Protein AF-0000000085014095 (afdb_homodimer)

InterPro domains:
  IPR002716 PIN domain [PF01850] (5-132)
  IPR022907 VapC family [MF_00265] (4-139)
  IPR029060 PIN-like domain superfamily [SSF88723] (4-133)

Radius of gyration: 18.87 Å; Cα contacts (8 Å, |Δi|>4): 438; chains: 2; bounding box: 40×53×42 Å

Organism: Deinococcus geothermalis (strain DSM 11300 / CIP 105573 / AG-3a) (NCBI:txid319795)

Structure (mmCIF, N/CA/C/O backbone):
data_AF-0000000085014095-model_v1
#
loop_
_entity.id
_entity.type
_entity.pdbx_description
1 polymer 'Ribonuclease VapC'
#
loop_
_atom_site.group_PDB
_atom_site.id
_atom_site.type_symbol
_atom_site.label_atom_id
_atom_site.label_alt_id
_atom_site.label_comp_id
_atom_site.label_asym_id
_atom_site.label_entity_id
_atom_site.label_seq_id
_atom_site.pdbx_PDB_ins_code
_atom_site.Cartn_x
_atom_site.Cartn_y
_atom_site.Cartn_z
_atom_site.occupancy
_atom_site.B_iso_or_equiv
_atom_site.auth_seq_id
_atom_site.auth_comp_id
_atom_site.auth_asym_id
_atom_site.auth_atom_id
_atom_site.pdbx_PDB_model_num
ATOM 1 N N . MET A 1 1 ? 7.5 -26.5 7.078 1 85.69 1 MET A N 1
ATOM 2 C CA . MET A 1 1 ? 6.871 -26.516 5.762 1 85.69 1 MET A CA 1
ATOM 3 C C . MET A 1 1 ? 7.082 -25.188 5.039 1 85.69 1 MET A C 1
ATOM 5 O O . MET A 1 1 ? 7.148 -24.141 5.672 1 85.69 1 MET A O 1
ATOM 9 N N . THR A 1 2 ? 7.324 -25.25 3.645 1 95.19 2 THR A N 1
ATOM 10 C CA . THR A 1 2 ? 7.73 -24.078 2.869 1 95.19 2 THR A CA 1
ATOM 11 C C . THR A 1 2 ? 6.508 -23.328 2.344 1 95.19 2 THR A C 1
ATOM 13 O O . THR A 1 2 ? 5.543 -23.938 1.885 1 95.19 2 THR A O 1
ATOM 16 N N . VAL A 1 3 ? 6.504 -22.078 2.596 1 97.88 3 VAL A N 1
ATOM 17 C CA . VAL A 1 3 ? 5.434 -21.234 2.084 1 97.88 3 VAL A CA 1
ATOM 18 C C . VAL A 1 3 ? 5.965 -20.359 0.952 1 97.88 3 VAL A C 1
ATOM 20 O O . VAL A 1 3 ? 7.098 -19.859 1.013 1 97.88 3 VAL A O 1
ATOM 23 N N . ALA A 1 4 ? 5.172 -20.188 -0.115 1 98.44 4 ALA A N 1
ATOM 24 C CA . ALA A 1 4 ? 5.48 -19.234 -1.178 1 98.44 4 ALA A CA 1
ATOM 25 C C . ALA A 1 4 ? 4.949 -17.844 -0.838 1 98.44 4 ALA A C 1
ATOM 27 O O . ALA A 1 4 ? 3.736 -17.641 -0.76 1 98.44 4 ALA A O 1
ATOM 28 N N . TYR A 1 5 ? 5.82 -16.969 -0.613 1 98.69 5 TYR A N 1
ATOM 29 C CA . TYR A 1 5 ? 5.402 -15.57 -0.504 1 98.69 5 TYR A CA 1
ATOM 30 C C . TYR A 1 5 ? 5.379 -14.898 -1.871 1 98.69 5 TYR A C 1
ATOM 32 O O . TYR A 1 5 ? 6.402 -14.836 -2.557 1 98.69 5 TYR A O 1
ATOM 40 N N . LEU A 1 6 ? 4.266 -14.398 -2.227 1 98.81 6 LEU A N 1
ATOM 41 C CA . LEU A 1 6 ? 4.109 -13.68 -3.49 1 98.81 6 LEU A CA 1
ATOM 42 C C . LEU A 1 6 ? 3.863 -12.195 -3.246 1 98.81 6 LEU A C 1
ATOM 44 O O . LEU A 1 6 ? 2.883 -11.82 -2.6 1 98.81 6 LEU A O 1
ATOM 48 N N . ASP A 1 7 ? 4.781 -11.32 -3.756 1 98.69 7 ASP A N 1
ATOM 49 C CA . ASP A 1 7 ? 4.348 -9.93 -3.844 1 98.69 7 ASP A CA 1
ATOM 50 C C . ASP A 1 7 ? 3.326 -9.742 -4.965 1 98.69 7 ASP A C 1
ATOM 52 O O . ASP A 1 7 ? 2.965 -10.703 -5.648 1 98.69 7 ASP A O 1
ATOM 56 N N . SER A 1 8 ? 2.875 -8.555 -5.207 1 98.62 8 SER A N 1
ATOM 57 C CA . SER A 1 8 ? 1.765 -8.336 -6.129 1 98.62 8 SER A CA 1
ATOM 58 C C . SER A 1 8 ? 2.18 -8.594 -7.57 1 98.62 8 SER A C 1
ATOM 60 O O . SER A 1 8 ? 1.37 -9.047 -8.383 1 98.62 8 SER A O 1
ATOM 62 N N . SER A 1 9 ? 3.457 -8.312 -7.918 1 98.12 9 SER A N 1
ATOM 63 C CA . SER A 1 9 ? 3.91 -8.555 -9.281 1 98.12 9 SER A CA 1
ATOM 64 C C . SER A 1 9 ? 3.883 -10.039 -9.617 1 98.12 9 SER A C 1
ATOM 66 O O . SER A 1 9 ? 3.553 -10.422 -10.742 1 98.12 9 SER A O 1
ATOM 68 N N . ALA A 1 10 ? 4.297 -10.883 -8.695 1 98.5 10 ALA A N 1
ATOM 69 C CA . ALA A 1 10 ? 4.234 -12.336 -8.867 1 98.5 10 ALA A CA 1
ATOM 70 C C . ALA A 1 10 ? 2.793 -12.828 -8.797 1 98.5 10 ALA A C 1
ATOM 72 O O . ALA A 1 10 ? 2.367 -13.633 -9.625 1 98.5 10 ALA A O 1
ATOM 73 N N . PHE A 1 11 ? 2.021 -12.375 -7.852 1 98.81 11 PHE A N 1
ATOM 74 C CA . PHE A 1 11 ? 0.651 -12.82 -7.629 1 98.81 11 PHE A CA 1
ATOM 75 C C . PHE A 1 11 ? -0.213 -12.547 -8.852 1 98.81 11 PHE A C 1
ATOM 77 O O . PHE A 1 11 ? -0.97 -13.414 -9.289 1 98.81 11 PHE A O 1
ATOM 84 N N . ALA A 1 12 ? -0.101 -11.391 -9.438 1 98.56 12 ALA A N 1
ATOM 85 C CA . ALA A 1 12 ? -0.896 -10.969 -10.594 1 98.56 12 ALA A CA 1
ATOM 86 C C . ALA A 1 12 ? -0.622 -11.859 -11.797 1 98.56 12 ALA A C 1
ATOM 88 O O . ALA A 1 12 ? -1.496 -12.055 -12.648 1 98.56 12 ALA A O 1
ATOM 89 N N . LYS A 1 13 ? 0.536 -12.453 -11.906 1 97.88 13 LYS A N 1
ATOM 90 C CA . LYS A 1 13 ? 0.925 -13.242 -13.07 1 97.88 13 LYS A CA 1
ATOM 91 C C . LYS A 1 13 ? 0.076 -14.508 -13.188 1 97.88 13 LYS A C 1
ATOM 93 O O . LYS A 1 13 ? -0.025 -15.094 -14.266 1 97.88 13 LYS A O 1
ATOM 98 N N . LEU A 1 14 ? -0.51 -14.898 -12.086 1 98 14 LEU A N 1
ATOM 99 C CA . LEU A 1 14 ? -1.349 -16.094 -12.102 1 98 14 LEU A CA 1
ATOM 100 C C . LEU A 1 14 ? -2.604 -15.859 -12.938 1 98 14 LEU A C 1
ATOM 102 O O . LEU A 1 14 ? -3.273 -16.828 -13.328 1 98 14 LEU A O 1
ATOM 106 N N . TYR A 1 15 ? -2.861 -14.57 -13.234 1 98.12 15 TYR A N 1
ATOM 107 C CA . TYR A 1 15 ? -4.152 -14.273 -13.852 1 98.12 15 TYR A CA 1
ATOM 108 C C . TYR A 1 15 ? -3.965 -13.555 -15.18 1 98.12 15 TYR A C 1
ATOM 110 O O . TYR A 1 15 ? -4.941 -13.242 -15.867 1 98.12 15 TYR A O 1
ATOM 118 N N . LEU A 1 16 ? -2.721 -13.305 -15.43 1 95.56 16 LEU A N 1
ATOM 119 C CA . LEU A 1 16 ? -2.4 -12.562 -16.656 1 95.56 16 LEU A CA 1
ATOM 120 C C . LEU A 1 16 ? -1.663 -13.453 -17.641 1 95.56 16 LEU A C 1
ATOM 122 O O . LEU A 1 16 ? -0.962 -14.391 -17.25 1 95.56 16 LEU A O 1
ATOM 126 N N . ASP A 1 17 ? -1.936 -13.43 -18.875 1 90.06 17 ASP A N 1
ATOM 127 C CA . ASP A 1 17 ? -1.204 -14.172 -19.891 1 90.06 17 ASP A CA 1
ATOM 128 C C . ASP A 1 17 ? 0.113 -13.484 -20.234 1 90.06 17 ASP A C 1
ATOM 130 O O . ASP A 1 17 ? 0.233 -12.852 -21.297 1 90.06 17 ASP A O 1
ATOM 134 N N . GLU A 1 18 ? 1.066 -13.602 -19.281 1 93 18 GLU A N 1
ATOM 135 C CA . GLU A 1 18 ? 2.357 -12.938 -19.438 1 93 18 GLU A CA 1
ATOM 136 C C . GLU A 1 18 ? 3.5 -13.844 -18.984 1 93 18 GLU A C 1
ATOM 138 O O . GLU A 1 18 ? 3.281 -14.812 -18.25 1 93 18 GLU A O 1
ATOM 143 N N . PRO A 1 19 ? 4.711 -13.578 -19.5 1 94.75 19 PRO A N 1
ATOM 144 C CA . PRO A 1 19 ? 5.875 -14.336 -19.047 1 94.75 19 PRO A CA 1
ATOM 145 C C . PRO A 1 19 ? 6.012 -14.352 -17.516 1 94.75 19 PRO A C 1
ATOM 147 O O . PRO A 1 19 ? 5.742 -13.336 -16.875 1 94.75 19 PRO A O 1
ATOM 150 N N . GLY A 1 20 ? 6.406 -15.453 -16.938 1 95.94 20 GLY A N 1
ATOM 151 C CA . GLY A 1 20 ? 6.605 -15.586 -15.5 1 95.94 20 GLY A CA 1
ATOM 152 C C . GLY A 1 20 ? 5.5 -16.359 -14.812 1 95.94 20 GLY A C 1
ATOM 153 O O . GLY A 1 20 ? 5.668 -16.828 -13.688 1 95.94 20 GLY A O 1
ATOM 154 N N . ARG A 1 21 ? 4.371 -16.516 -15.516 1 96.88 21 ARG A N 1
ATOM 155 C CA . ARG A 1 21 ? 3.244 -17.234 -14.938 1 96.88 21 ARG A CA 1
ATOM 156 C C . ARG A 1 21 ? 3.643 -18.656 -14.547 1 96.88 21 ARG A C 1
ATOM 158 O O . ARG A 1 21 ? 3.328 -19.109 -13.445 1 96.88 21 ARG A O 1
ATOM 165 N N . GLU A 1 22 ? 4.383 -19.281 -15.414 1 96.06 22 GLU A N 1
ATOM 166 C CA . GLU A 1 22 ? 4.777 -20.672 -15.188 1 96.06 22 GLU A CA 1
ATOM 167 C C . GLU A 1 22 ? 5.633 -20.812 -13.938 1 96.06 22 GLU A C 1
ATOM 169 O O . GLU A 1 22 ? 5.488 -21.766 -13.18 1 96.06 22 GLU A O 1
ATOM 174 N N . ALA A 1 23 ? 6.5 -19.844 -13.797 1 96.5 23 ALA A N 1
ATOM 175 C CA . ALA A 1 23 ? 7.367 -19.875 -12.617 1 96.5 23 ALA A CA 1
ATOM 176 C C . ALA A 1 23 ? 6.551 -19.734 -11.336 1 96.5 23 ALA A C 1
ATOM 178 O O . ALA A 1 23 ? 6.82 -20.406 -10.344 1 96.5 23 ALA A O 1
ATOM 179 N N . VAL A 1 24 ? 5.578 -18.828 -11.305 1 98.06 24 VAL A N 1
ATOM 180 C CA . VAL A 1 24 ? 4.73 -18.609 -10.133 1 98.06 24 VAL A CA 1
ATOM 181 C C . VAL A 1 24 ? 3.887 -19.859 -9.875 1 98.06 24 VAL A C 1
ATOM 183 O O . VAL A 1 24 ? 3.799 -20.344 -8.742 1 98.06 24 VAL A O 1
ATOM 186 N N . GLU A 1 25 ? 3.312 -20.453 -10.945 1 97.38 25 GLU A N 1
ATOM 187 C CA . GLU A 1 25 ? 2.496 -21.656 -10.828 1 97.38 25 GLU A CA 1
ATOM 188 C C . GLU A 1 25 ? 3.311 -22.828 -10.273 1 97.38 25 GLU A C 1
ATOM 190 O O . GLU A 1 25 ? 2.826 -23.578 -9.438 1 97.38 25 GLU A O 1
ATOM 195 N N . ALA A 1 26 ? 4.48 -22.922 -10.773 1 97.25 26 ALA A N 1
ATOM 196 C CA . ALA A 1 26 ? 5.355 -24 -10.32 1 97.25 26 ALA A CA 1
ATOM 197 C C . ALA A 1 26 ? 5.641 -23.891 -8.828 1 97.25 26 ALA A C 1
ATOM 199 O O . ALA A 1 26 ? 5.551 -24.875 -8.086 1 97.25 26 ALA A O 1
ATOM 200 N N . LEU A 1 27 ? 6 -22.703 -8.398 1 97.31 27 LEU A N 1
ATOM 201 C CA . LEU A 1 27 ? 6.32 -22.469 -6.992 1 97.31 27 LEU A CA 1
ATOM 202 C C . LEU A 1 27 ? 5.105 -22.734 -6.109 1 97.31 27 LEU A C 1
ATOM 204 O O . LEU A 1 27 ? 5.219 -23.375 -5.062 1 97.31 27 LEU A O 1
ATOM 208 N N . VAL A 1 28 ? 3.957 -22.219 -6.461 1 97.5 28 VAL A N 1
ATOM 209 C CA . VAL A 1 28 ? 2.723 -22.406 -5.703 1 97.5 28 VAL A CA 1
ATOM 210 C C . VAL A 1 28 ? 2.365 -23.875 -5.656 1 97.5 28 VAL A C 1
ATOM 212 O O . VAL A 1 28 ? 1.938 -24.391 -4.617 1 97.5 28 VAL A O 1
ATOM 215 N N . GLY A 1 29 ? 2.547 -24.531 -6.82 1 96.75 29 GLY A N 1
ATOM 216 C CA . GLY A 1 29 ? 2.287 -25.969 -6.871 1 96.75 29 GLY A CA 1
ATOM 217 C C . GLY A 1 29 ? 3.199 -26.766 -5.965 1 96.75 29 GLY A C 1
ATOM 218 O O . GLY A 1 29 ? 2.762 -27.734 -5.336 1 96.75 29 GLY A O 1
ATOM 219 N N . GLU A 1 30 ? 4.383 -26.391 -5.852 1 95.69 30 GLU A N 1
ATOM 220 C CA . GLU A 1 30 ? 5.395 -27.078 -5.051 1 95.69 30 GLU A CA 1
ATOM 221 C C . GLU A 1 30 ? 5.129 -26.891 -3.559 1 95.69 30 GLU A C 1
ATOM 223 O O . GLU A 1 30 ? 5.309 -27.828 -2.773 1 95.69 30 GLU A O 1
ATOM 228 N N . THR A 1 31 ? 4.754 -25.734 -3.145 1 95.25 31 THR A N 1
ATOM 229 C CA . THR A 1 31 ? 4.637 -25.406 -1.726 1 95.25 31 THR A CA 1
ATOM 230 C C . THR A 1 31 ? 3.229 -25.719 -1.22 1 95.25 31 THR A C 1
ATOM 232 O O . THR A 1 31 ? 3.057 -26.172 -0.091 1 95.25 31 THR A O 1
ATOM 235 N N . GLY A 1 32 ? 2.256 -25.422 -2.072 1 94.31 32 GLY A N 1
ATOM 236 C CA . GLY A 1 32 ? 0.857 -25.609 -1.722 1 94.31 32 GLY A CA 1
ATOM 237 C C . GLY A 1 32 ? 0.347 -24.578 -0.734 1 94.31 32 GLY A C 1
ATOM 238 O O . GLY A 1 32 ? -0.786 -24.672 -0.258 1 94.31 32 GLY A O 1
ATOM 239 N N . ARG A 1 33 ? 1.208 -23.672 -0.275 1 97.12 33 ARG A N 1
ATOM 240 C CA . ARG A 1 33 ? 0.89 -22.609 0.673 1 97.12 33 ARG A CA 1
ATOM 241 C C . ARG A 1 33 ? 1.377 -21.266 0.162 1 97.12 33 ARG A C 1
ATOM 243 O O . ARG A 1 33 ? 2.514 -21.141 -0.296 1 97.12 33 ARG A O 1
ATOM 250 N N . VAL A 1 34 ? 0.466 -20.312 0.253 1 98.5 34 VAL A N 1
ATOM 251 C CA . VAL A 1 34 ? 0.788 -18.984 -0.248 1 98.5 34 VAL A CA 1
ATOM 252 C C . VAL A 1 34 ? 0.599 -17.953 0.864 1 98.5 34 VAL A C 1
ATOM 254 O O . VAL A 1 34 ? -0.362 -18.031 1.633 1 98.5 34 VAL A O 1
ATOM 257 N N . ALA A 1 35 ? 1.52 -17.016 0.998 1 98.81 35 ALA A N 1
ATOM 258 C CA . ALA A 1 35 ? 1.394 -15.852 1.861 1 98.81 35 ALA A CA 1
ATOM 259 C C . ALA A 1 35 ? 1.549 -14.562 1.062 1 98.81 35 ALA A C 1
ATOM 261 O O . ALA A 1 35 ? 2.229 -14.539 0.034 1 98.81 35 ALA A O 1
ATOM 262 N N . ALA A 1 36 ? 0.953 -13.594 1.5 1 98.88 36 ALA A N 1
ATOM 263 C CA . ALA A 1 36 ? 1.031 -12.266 0.894 1 98.88 36 ALA A CA 1
ATOM 264 C C . ALA A 1 36 ? 0.69 -11.18 1.908 1 98.88 36 ALA A C 1
ATOM 266 O O . ALA A 1 36 ? 0.021 -11.445 2.91 1 98.88 36 ALA A O 1
ATOM 267 N N . CYS A 1 37 ? 1.126 -10.031 1.668 1 98.94 37 CYS A N 1
ATOM 268 C CA . CYS A 1 37 ? 0.743 -8.867 2.459 1 98.94 37 CYS A CA 1
ATOM 269 C C . CYS A 1 37 ? -0.658 -8.398 2.09 1 98.94 37 CYS A C 1
ATOM 271 O O . CYS A 1 37 ? -1.054 -8.461 0.924 1 98.94 37 CYS A O 1
ATOM 273 N N . ALA A 1 38 ? -1.354 -7.84 3.006 1 98.94 38 ALA A N 1
ATOM 274 C CA . ALA A 1 38 ? -2.725 -7.387 2.785 1 98.94 38 ALA A CA 1
ATOM 275 C C . ALA A 1 38 ? -2.795 -6.406 1.62 1 98.94 38 ALA A C 1
ATOM 277 O O . ALA A 1 38 ? -3.771 -6.395 0.866 1 98.94 38 ALA A O 1
ATOM 278 N N . ILE A 1 39 ? -1.775 -5.629 1.37 1 98.88 39 ILE A N 1
ATOM 279 C CA . ILE A 1 39 ? -1.804 -4.586 0.352 1 98.88 39 ILE A CA 1
ATOM 280 C C . ILE A 1 39 ? -1.833 -5.219 -1.037 1 98.88 39 ILE A C 1
ATOM 282 O O . ILE A 1 39 ? -2.24 -4.578 -2.01 1 98.88 39 ILE A O 1
ATOM 286 N N . ALA A 1 40 ? -1.417 -6.461 -1.129 1 98.94 40 ALA A N 1
ATOM 287 C CA . ALA A 1 40 ? -1.351 -7.125 -2.428 1 98.94 40 ALA A CA 1
ATOM 288 C C . ALA A 1 40 ? -2.734 -7.227 -3.064 1 98.94 40 ALA A C 1
ATOM 290 O O . ALA A 1 40 ? -2.859 -7.23 -4.289 1 98.94 40 ALA A O 1
ATOM 291 N N . TYR A 1 41 ? -3.768 -7.242 -2.232 1 98.94 41 TYR A N 1
ATOM 292 C CA . TYR A 1 41 ? -5.121 -7.348 -2.766 1 98.94 41 TYR A CA 1
ATOM 293 C C . TYR A 1 41 ? -5.422 -6.188 -3.711 1 98.94 41 TYR A C 1
ATOM 295 O O . TYR A 1 41 ? -5.773 -6.406 -4.875 1 98.94 41 TYR A O 1
ATOM 303 N N . ALA A 1 42 ? -5.238 -5.004 -3.186 1 98.94 42 ALA A N 1
ATOM 304 C CA . ALA A 1 42 ? -5.527 -3.828 -4.004 1 98.94 42 ALA A CA 1
ATOM 305 C C . ALA A 1 42 ? -4.562 -3.729 -5.18 1 98.94 42 ALA A C 1
ATOM 307 O O . ALA A 1 42 ? -4.941 -3.271 -6.262 1 98.94 42 ALA A O 1
ATOM 308 N N . GLU A 1 43 ? -3.346 -4.145 -4.961 1 98.94 43 GLU A N 1
ATOM 309 C CA . GLU A 1 43 ? -2.352 -4.074 -6.027 1 98.94 43 GLU A CA 1
ATOM 310 C C . GLU A 1 43 ? -2.717 -5 -7.188 1 98.94 43 GLU A C 1
ATOM 312 O O . GLU A 1 43 ? -2.65 -4.598 -8.352 1 98.94 43 GLU A O 1
ATOM 317 N N . VAL A 1 44 ? -3.125 -6.211 -6.883 1 98.88 44 VAL A N 1
ATOM 318 C CA . VAL A 1 44 ? -3.5 -7.164 -7.922 1 98.88 44 VAL A CA 1
ATOM 319 C C . VAL A 1 44 ? -4.789 -6.707 -8.602 1 98.88 44 VAL A C 1
ATOM 321 O O . VAL A 1 44 ? -4.875 -6.688 -9.836 1 98.88 44 VAL A O 1
ATOM 324 N N . ARG A 1 45 ? -5.777 -6.273 -7.801 1 98.94 45 ARG A N 1
ATOM 325 C CA . ARG A 1 45 ? -7 -5.727 -8.375 1 98.94 45 ARG A CA 1
ATOM 326 C C . ARG A 1 45 ? -6.695 -4.535 -9.273 1 98.94 45 ARG A C 1
ATOM 328 O O . ARG A 1 45 ? -7.34 -4.352 -10.312 1 98.94 45 ARG A O 1
ATOM 335 N N . GLY A 1 46 ? -5.785 -3.758 -8.859 1 98.88 46 GLY A N 1
ATOM 336 C CA . GLY A 1 46 ? -5.379 -2.605 -9.648 1 98.88 46 GLY A CA 1
ATOM 337 C C . GLY A 1 46 ? -4.793 -2.98 -11 1 98.88 46 GLY A C 1
ATOM 338 O O . GLY A 1 46 ? -5.09 -2.34 -12.008 1 98.88 46 GLY A O 1
ATOM 339 N N . VAL A 1 47 ? -3.953 -3.955 -11.039 1 98.69 47 VAL A N 1
ATOM 340 C CA . VAL A 1 47 ? -3.346 -4.41 -12.289 1 98.69 47 VAL A CA 1
ATOM 341 C C . VAL A 1 47 ? -4.426 -4.961 -13.219 1 98.69 47 VAL A C 1
ATOM 343 O O . VAL A 1 47 ? -4.426 -4.668 -14.414 1 98.69 47 VAL A O 1
ATOM 346 N N . LEU A 1 48 ? -5.324 -5.777 -12.68 1 98.81 48 LEU A N 1
ATOM 347 C CA . LEU A 1 48 ? -6.41 -6.324 -13.484 1 98.81 48 LEU A CA 1
ATOM 348 C C . LEU A 1 48 ? -7.281 -5.211 -14.047 1 98.81 48 LEU A C 1
ATOM 350 O O . LEU A 1 48 ? -7.625 -5.227 -15.234 1 98.81 48 LEU A O 1
ATOM 354 N N . ALA A 1 49 ? -7.594 -4.219 -13.258 1 98.81 49 ALA A N 1
ATOM 355 C CA . ALA A 1 49 ? -8.398 -3.084 -13.703 1 98.81 49 ALA A CA 1
ATOM 356 C C . ALA A 1 49 ? -7.688 -2.295 -14.789 1 98.81 49 ALA A C 1
ATOM 358 O O . ALA A 1 49 ? -8.305 -1.872 -15.773 1 98.81 49 ALA A O 1
ATOM 359 N N . ARG A 1 50 ? -6.43 -2.094 -14.562 1 98.5 50 ARG A N 1
ATOM 360 C CA . ARG A 1 50 ? -5.648 -1.364 -15.562 1 98.5 50 ARG A CA 1
ATOM 361 C C . ARG A 1 50 ? -5.676 -2.076 -16.906 1 98.5 50 ARG A C 1
ATOM 363 O O . ARG A 1 50 ? -5.824 -1.435 -17.953 1 98.5 50 ARG A O 1
ATOM 370 N N . TYR A 1 51 ? -5.52 -3.389 -16.859 1 98.44 51 TYR A N 1
ATOM 371 C CA . TYR A 1 51 ? -5.57 -4.168 -18.094 1 98.44 51 TYR A CA 1
ATOM 372 C C . TYR A 1 51 ? -6.934 -4.043 -18.766 1 98.44 51 TYR A C 1
ATOM 374 O O . TYR A 1 51 ? -7.023 -3.936 -19.984 1 98.44 51 TYR A O 1
ATOM 382 N N . LEU A 1 52 ? -7.961 -4.027 -17.984 1 98.62 52 LEU A N 1
ATOM 383 C CA . LEU A 1 52 ? -9.312 -3.846 -18.5 1 98.62 52 LEU A CA 1
ATOM 384 C C . LEU A 1 52 ? -9.461 -2.479 -19.156 1 98.62 52 LEU A C 1
ATOM 386 O O . LEU A 1 52 ? -9.891 -2.381 -20.312 1 98.62 52 LEU A O 1
ATOM 390 N N . HIS A 1 53 ? -9.039 -1.444 -18.453 1 98.44 53 HIS A N 1
ATOM 391 C CA . HIS A 1 53 ? -9.172 -0.074 -18.938 1 98.44 53 HIS A CA 1
ATOM 392 C C . HIS A 1 53 ? -8.367 0.142 -20.219 1 98.44 53 HIS A C 1
ATOM 394 O O . HIS A 1 53 ? -8.758 0.943 -21.062 1 98.44 53 HIS A O 1
ATOM 400 N N . GLN A 1 54 ? -7.332 -0.599 -20.359 1 97.94 54 GLN A N 1
ATOM 401 C CA . GLN A 1 54 ? -6.441 -0.437 -21.5 1 97.94 54 GLN A CA 1
ATOM 402 C C . GLN A 1 54 ? -6.863 -1.334 -22.656 1 97.94 54 GLN A C 1
ATOM 404 O O . GLN A 1 54 ? -6.227 -1.336 -23.719 1 97.94 54 GLN A O 1
ATOM 409 N N . GLY A 1 55 ? 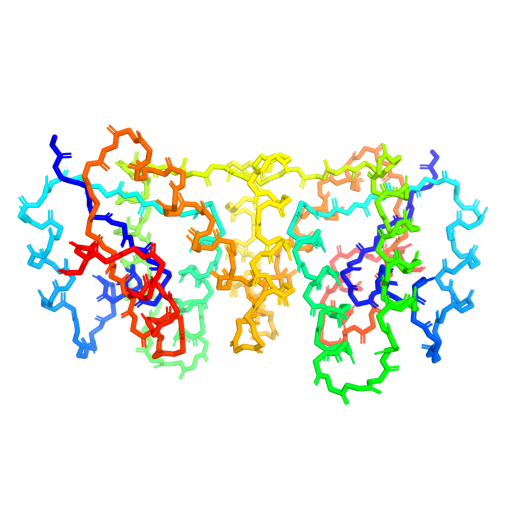-7.844 -2.111 -22.438 1 97.81 55 GLY A N 1
ATOM 410 C CA . GLY A 1 55 ? -8.344 -2.986 -23.484 1 97.81 55 GLY A CA 1
ATOM 411 C C . GLY A 1 55 ? -7.512 -4.242 -23.656 1 97.81 55 GLY A C 1
ATOM 412 O O . GLY A 1 55 ? -7.652 -4.949 -24.656 1 97.81 55 GLY A O 1
ATOM 413 N N . ARG A 1 56 ? -6.695 -4.539 -22.703 1 97.81 56 ARG A N 1
ATOM 414 C CA . ARG A 1 56 ? -5.867 -5.738 -22.75 1 97.81 56 ARG A CA 1
ATOM 415 C C . ARG A 1 56 ? -6.629 -6.949 -22.219 1 97.81 56 ARG A C 1
ATOM 417 O O . ARG A 1 56 ? -6.23 -8.094 -22.453 1 97.81 56 ARG A O 1
ATOM 424 N N . LEU A 1 57 ? -7.695 -6.727 -21.5 1 98.06 57 LEU A N 1
ATOM 425 C CA . LEU A 1 57 ? -8.68 -7.727 -21.094 1 98.06 57 LEU A CA 1
ATOM 426 C C . LEU A 1 57 ? -10.078 -7.324 -21.547 1 98.06 57 LEU A C 1
ATOM 428 O O . LEU A 1 57 ? -10.445 -6.148 -21.469 1 98.06 57 LEU A O 1
ATOM 432 N N . THR A 1 58 ? -10.766 -8.281 -22.031 1 98.19 58 THR A N 1
ATOM 433 C CA . THR A 1 58 ? -12.195 -8.07 -22.188 1 98.19 58 THR A CA 1
ATOM 434 C C . THR A 1 58 ? -12.906 -8.094 -20.828 1 98.19 58 THR A C 1
ATOM 436 O O . THR A 1 58 ? -12.32 -8.516 -19.828 1 98.19 58 THR A O 1
ATOM 439 N N . GLU A 1 59 ? -14.164 -7.648 -20.812 1 98.44 59 GLU A N 1
ATOM 440 C CA . GLU A 1 59 ? -14.969 -7.719 -19.594 1 98.44 59 GLU A CA 1
ATOM 441 C C . GLU A 1 59 ? -15.047 -9.148 -19.062 1 98.44 59 GLU A C 1
ATOM 443 O O . GLU A 1 59 ? -14.914 -9.375 -17.859 1 98.44 59 GLU A O 1
ATOM 448 N N . GLU A 1 60 ? -15.219 -10.062 -19.969 1 98.31 60 GLU A N 1
ATOM 449 C CA . GLU A 1 60 ? -15.32 -11.469 -19.594 1 98.31 60 GLU A CA 1
ATOM 450 C C . GLU A 1 60 ? -14.008 -11.984 -19.016 1 98.31 60 GLU A C 1
ATOM 452 O O . GLU A 1 60 ? -13.992 -12.688 -18 1 98.31 60 GLU A O 1
ATOM 457 N N . GLU A 1 61 ? -12.914 -11.656 -19.672 1 98.38 61 GLU A N 1
ATOM 458 C CA . GLU A 1 61 ? -11.594 -12.062 -19.203 1 98.38 61 GLU A CA 1
ATOM 459 C C . GLU A 1 61 ? -11.297 -11.453 -17.828 1 98.38 61 GLU A C 1
ATOM 461 O O . GLU A 1 61 ? -10.727 -12.117 -16.969 1 98.38 61 GLU A O 1
ATOM 466 N N . TYR A 1 62 ? -11.633 -10.195 -17.734 1 98.62 62 TYR A N 1
ATOM 467 C CA . TYR A 1 62 ? -11.461 -9.508 -16.453 1 98.62 62 TYR A CA 1
ATOM 468 C C . TYR A 1 62 ? -12.242 -10.203 -15.352 1 98.62 62 TYR A C 1
ATOM 470 O O . TYR A 1 62 ? -11.703 -10.453 -14.273 1 98.62 62 TYR A O 1
ATOM 478 N N . GLU A 1 63 ? -13.523 -10.523 -15.57 1 98.5 63 GLU A N 1
ATOM 479 C CA . GLU A 1 63 ? -14.359 -11.188 -14.57 1 98.5 63 GLU A CA 1
ATOM 480 C C . GLU A 1 63 ? -13.789 -12.555 -14.203 1 98.5 63 GLU A C 1
ATOM 482 O O . GLU A 1 63 ? -13.797 -12.938 -13.031 1 98.5 63 GLU A O 1
ATOM 487 N N . GLY A 1 64 ? -13.344 -13.281 -15.164 1 98.56 64 GLY A N 1
ATOM 488 C CA . GLY A 1 64 ? -12.719 -14.57 -14.906 1 98.56 64 GLY A CA 1
ATOM 489 C C . GLY A 1 64 ? -11.453 -14.461 -14.062 1 98.56 64 GLY A C 1
ATOM 490 O O . GLY A 1 64 ? -11.266 -15.227 -13.117 1 98.56 64 GLY A O 1
ATOM 491 N N . ALA A 1 65 ? -10.609 -13.508 -14.43 1 98.69 65 ALA A N 1
ATOM 492 C CA . ALA A 1 65 ? -9.375 -13.273 -13.688 1 98.69 65 ALA A CA 1
ATOM 493 C C . ALA A 1 65 ? -9.672 -12.875 -12.242 1 98.69 65 ALA A C 1
ATOM 495 O O . ALA A 1 65 ? -9.023 -13.359 -11.312 1 98.69 65 ALA A O 1
ATOM 496 N N . ASN A 1 66 ? -10.625 -11.969 -12.109 1 98.62 66 ASN A N 1
ATOM 497 C CA . ASN A 1 66 ? -11.023 -11.516 -10.789 1 98.62 66 ASN A CA 1
ATOM 498 C C . ASN A 1 66 ? -11.562 -12.656 -9.938 1 98.62 66 ASN A C 1
ATOM 500 O O . ASN A 1 66 ? -11.266 -12.742 -8.742 1 98.62 66 ASN A O 1
ATOM 504 N N . GLU A 1 67 ? -12.383 -13.5 -10.516 1 98.62 67 GLU A N 1
ATOM 505 C CA . GLU A 1 67 ? -12.93 -14.648 -9.797 1 98.62 67 GLU A CA 1
ATOM 506 C C . GLU A 1 67 ? -11.82 -15.602 -9.359 1 98.62 67 GLU A C 1
ATOM 508 O O . GLU A 1 67 ? -11.836 -16.094 -8.227 1 98.62 67 GLU A O 1
ATOM 513 N N . ALA A 1 68 ? -10.906 -15.914 -10.211 1 98.56 68 ALA A N 1
ATOM 514 C CA . ALA A 1 68 ? -9.773 -16.781 -9.883 1 98.56 68 ALA A CA 1
ATOM 515 C C . ALA A 1 68 ? -8.938 -16.172 -8.758 1 98.56 68 ALA A C 1
ATOM 517 O O . ALA A 1 68 ? -8.539 -16.875 -7.824 1 98.56 68 ALA A O 1
ATOM 518 N N . PHE A 1 69 ? -8.719 -14.883 -8.867 1 98.81 69 PHE A N 1
ATOM 519 C CA . PHE A 1 69 ? -7.953 -14.195 -7.84 1 98.81 69 PHE A CA 1
ATOM 520 C C . PHE A 1 69 ? -8.664 -14.273 -6.492 1 98.81 69 PHE A C 1
ATOM 522 O O . PHE A 1 69 ? -8.039 -14.562 -5.469 1 98.81 69 PHE A O 1
ATOM 529 N N . GLU A 1 70 ? -9.938 -13.992 -6.484 1 98.81 70 GLU A N 1
ATOM 530 C CA . GLU A 1 70 ? -10.711 -14.047 -5.246 1 98.81 70 GLU A CA 1
ATOM 531 C C . GLU A 1 70 ? -10.648 -15.43 -4.613 1 98.81 70 GLU A C 1
ATOM 533 O O . GLU A 1 70 ? -10.539 -15.555 -3.391 1 98.81 70 GLU A O 1
ATOM 538 N N . ALA A 1 71 ? -10.734 -16.438 -5.398 1 98.44 71 ALA A N 1
ATOM 539 C CA . ALA A 1 71 ? -10.648 -17.812 -4.902 1 98.44 71 ALA A CA 1
ATOM 540 C C . ALA A 1 71 ? -9.289 -18.078 -4.262 1 98.44 71 ALA A C 1
ATOM 542 O O . ALA A 1 71 ? -9.211 -18.625 -3.158 1 98.44 71 ALA A O 1
ATOM 543 N N . ASP A 1 72 ? -8.219 -17.688 -4.938 1 98.62 72 ASP A N 1
ATOM 544 C CA . ASP A 1 72 ? -6.871 -17.875 -4.414 1 98.62 72 ASP A CA 1
ATOM 545 C C . ASP A 1 72 ? -6.656 -17.047 -3.148 1 98.62 72 ASP A C 1
ATOM 547 O O . ASP A 1 72 ? -6.031 -17.516 -2.193 1 98.62 72 ASP A O 1
ATOM 551 N N . TRP A 1 73 ? -7.152 -15.766 -3.16 1 98.69 73 TRP A N 1
ATOM 552 C CA . TRP A 1 73 ? -7.004 -14.891 -2 1 98.69 73 TRP A CA 1
ATOM 553 C C . TRP A 1 73 ? -7.652 -15.508 -0.767 1 98.69 73 TRP A C 1
ATOM 555 O O . TRP A 1 73 ? -7.141 -15.375 0.346 1 98.69 73 TRP A O 1
ATOM 565 N N . GLY A 1 74 ? -8.773 -16.188 -0.99 1 98.25 74 GLY A N 1
ATOM 566 C CA . GLY A 1 74 ? -9.5 -16.812 0.103 1 98.25 74 GLY A CA 1
ATOM 567 C C . GLY A 1 74 ? -8.695 -17.891 0.822 1 98.25 74 GLY A C 1
ATOM 568 O O . GLY A 1 74 ? -8.992 -18.219 1.972 1 98.25 74 GLY A O 1
ATOM 569 N N . THR A 1 75 ? -7.672 -18.438 0.192 1 97.81 75 THR A N 1
ATOM 570 C CA . THR A 1 75 ? -6.871 -19.5 0.788 1 97.81 75 THR A CA 1
ATOM 571 C C . THR A 1 75 ? -5.461 -19.016 1.095 1 97.81 75 THR A C 1
ATOM 573 O O . THR A 1 75 ? -4.605 -19.781 1.532 1 97.81 75 THR A O 1
ATOM 576 N N . THR A 1 76 ? -5.172 -17.781 0.837 1 98.62 76 THR A N 1
ATOM 577 C CA . THR A 1 76 ? -3.867 -17.172 1.068 1 98.62 76 THR A CA 1
ATOM 578 C C . THR A 1 76 ? -3.701 -16.781 2.535 1 98.62 76 THR A C 1
ATOM 580 O O . THR A 1 76 ? -4.641 -16.297 3.166 1 98.62 76 THR A O 1
ATOM 583 N N . ASN A 1 77 ? -2.576 -17.094 3.107 1 98.31 77 ASN A N 1
ATOM 584 C CA . ASN A 1 77 ? -2.207 -16.516 4.398 1 98.31 77 ASN A CA 1
ATOM 585 C C . ASN A 1 77 ? -1.878 -15.039 4.285 1 98.31 77 ASN A C 1
ATOM 587 O O . ASN A 1 77 ? -0.763 -14.672 3.912 1 98.31 77 ASN A O 1
ATOM 591 N N . VAL A 1 78 ? -2.816 -14.203 4.648 1 98.75 78 VAL A N 1
ATOM 592 C CA . VAL A 1 78 ? -2.67 -12.758 4.484 1 98.75 78 VAL A CA 1
ATOM 593 C C . VAL A 1 78 ? -2.02 -12.164 5.727 1 98.75 78 VAL A C 1
ATOM 595 O O . VAL A 1 78 ? -2.504 -12.359 6.844 1 98.75 78 VAL A O 1
ATOM 598 N N . VAL A 1 79 ? -0.909 -11.484 5.539 1 98.81 79 VAL A N 1
ATOM 599 C CA . VAL A 1 79 ? -0.227 -10.781 6.621 1 98.81 79 VAL A CA 1
ATOM 600 C C . VAL A 1 79 ? -0.781 -9.367 6.75 1 98.81 79 VAL A C 1
ATOM 602 O O . VAL A 1 79 ? -0.66 -8.562 5.824 1 98.81 79 VAL A O 1
ATOM 605 N N . ASP A 1 80 ? -1.329 -9.094 7.902 1 98.69 80 ASP A N 1
ATOM 606 C CA . ASP A 1 80 ? -1.957 -7.801 8.141 1 98.69 80 ASP A CA 1
ATOM 607 C C . ASP A 1 80 ? -0.913 -6.738 8.469 1 98.69 80 ASP A C 1
ATOM 609 O O . ASP A 1 80 ? 0.225 -7.062 8.812 1 98.69 80 ASP A O 1
ATOM 613 N N . LEU A 1 81 ? -1.387 -5.434 8.312 1 98.75 81 LEU A N 1
ATOM 614 C CA . LEU A 1 81 ? -0.515 -4.312 8.641 1 98.75 81 LEU A CA 1
ATOM 615 C C . LEU A 1 81 ? -0.601 -3.977 10.125 1 98.75 81 LEU A C 1
ATOM 617 O O . LEU A 1 81 ? -1.25 -3 10.516 1 98.75 81 LEU A O 1
ATOM 621 N N . THR A 1 82 ? 0.123 -4.723 10.914 1 98.44 82 THR A N 1
ATOM 622 C CA . THR A 1 82 ? 0.192 -4.426 12.336 1 98.44 82 THR A CA 1
ATOM 623 C C . THR A 1 82 ? 1.125 -3.248 12.602 1 98.44 82 THR A C 1
ATOM 625 O O . THR A 1 82 ? 1.959 -2.91 11.758 1 98.44 82 THR A O 1
ATOM 628 N N . PRO A 1 83 ? 0.964 -2.592 13.773 1 98.25 83 PRO A N 1
ATOM 629 C CA . PRO A 1 83 ? 1.901 -1.518 14.117 1 98.25 83 PRO A CA 1
ATOM 630 C C . PRO A 1 83 ? 3.359 -1.965 14.047 1 98.25 83 PRO A C 1
ATOM 632 O O . PRO A 1 83 ? 4.219 -1.209 13.586 1 98.25 83 PRO A O 1
ATOM 635 N N . ALA A 1 84 ? 3.594 -3.199 14.477 1 98.44 84 ALA A N 1
ATOM 636 C CA . ALA A 1 84 ? 4.953 -3.727 14.43 1 98.44 84 ALA A CA 1
ATOM 637 C C . ALA A 1 84 ? 5.434 -3.877 12.984 1 98.44 84 ALA A C 1
ATOM 639 O O . ALA A 1 84 ? 6.582 -3.551 12.672 1 98.44 84 ALA A O 1
ATOM 640 N N . LEU A 1 85 ? 4.621 -4.371 12.117 1 98.81 85 LEU A N 1
ATOM 641 C CA . LEU A 1 85 ? 4.984 -4.523 10.711 1 98.81 85 LEU A CA 1
ATOM 642 C C . LEU A 1 85 ? 5.23 -3.162 10.062 1 98.81 85 LEU A C 1
ATOM 644 O O . LEU A 1 85 ? 6.18 -2.998 9.297 1 98.81 85 LEU A O 1
ATOM 648 N N . LEU A 1 86 ? 4.367 -2.186 10.383 1 98.88 86 LEU A N 1
ATOM 649 C CA . LEU A 1 86 ? 4.52 -0.838 9.844 1 98.88 86 LEU A CA 1
ATOM 650 C C . LEU A 1 86 ? 5.848 -0.227 10.273 1 98.88 86 LEU A C 1
ATOM 652 O O . LEU A 1 86 ? 6.555 0.368 9.453 1 98.88 86 LEU A O 1
ATOM 656 N N . ARG A 1 87 ? 6.191 -0.409 11.5 1 98.69 87 ARG A N 1
ATOM 657 C CA . ARG A 1 87 ? 7.457 0.119 12 1 98.69 87 ARG A CA 1
ATOM 658 C C . ARG A 1 87 ? 8.641 -0.551 11.312 1 98.69 87 ARG A C 1
ATOM 660 O O . ARG A 1 87 ? 9.617 0.115 10.945 1 98.69 87 ARG A O 1
ATOM 667 N N . LEU A 1 88 ? 8.531 -1.854 11.172 1 98.81 88 LEU A N 1
ATOM 668 C CA . LEU A 1 88 ? 9.586 -2.578 10.461 1 98.81 88 LEU A CA 1
ATOM 669 C C . LEU A 1 88 ? 9.734 -2.064 9.031 1 98.81 88 LEU A C 1
ATOM 671 O O . LEU A 1 88 ? 10.852 -1.87 8.555 1 98.81 88 LEU A O 1
ATOM 675 N N . ALA A 1 89 ? 8.648 -1.864 8.328 1 98.94 89 ALA A N 1
ATOM 676 C CA . ALA A 1 89 ? 8.695 -1.319 6.973 1 98.94 89 ALA A CA 1
ATOM 677 C C . ALA A 1 89 ? 9.383 0.043 6.953 1 98.94 89 ALA A C 1
ATOM 679 O O . ALA A 1 89 ? 10.195 0.32 6.074 1 98.94 89 ALA A O 1
ATOM 680 N N . GLY A 1 90 ? 9.031 0.923 7.91 1 98.88 90 GLY A N 1
ATOM 681 C CA . GLY A 1 90 ? 9.695 2.213 8.023 1 98.88 90 GLY A CA 1
ATOM 682 C C . GLY A 1 90 ? 11.195 2.102 8.188 1 98.88 90 GLY A C 1
ATOM 683 O O . GLY A 1 90 ? 11.953 2.85 7.562 1 98.88 90 GLY A O 1
ATOM 684 N N . ASP A 1 91 ? 11.617 1.159 9.023 1 98.75 91 ASP A N 1
ATOM 685 C CA . ASP A 1 91 ? 13.047 0.944 9.258 1 98.75 91 ASP A CA 1
ATOM 686 C C . ASP A 1 91 ? 13.742 0.468 7.98 1 98.75 91 ASP A C 1
ATOM 688 O O . ASP A 1 91 ? 14.875 0.873 7.699 1 98.75 91 ASP A O 1
ATOM 692 N N . LEU A 1 92 ? 13.117 -0.381 7.266 1 98.81 92 LEU A N 1
ATOM 693 C CA . LEU A 1 92 ? 13.656 -0.873 6.004 1 98.81 92 LEU A CA 1
ATOM 694 C C . LEU A 1 92 ? 13.828 0.267 5.004 1 98.81 92 LEU A C 1
ATOM 696 O O . LEU A 1 92 ? 14.82 0.305 4.266 1 98.81 92 LEU A O 1
ATOM 700 N N . LEU A 1 93 ? 12.875 1.178 4.98 1 98.81 93 LEU A N 1
ATOM 701 C CA . LEU A 1 93 ? 12.938 2.311 4.062 1 98.81 93 LEU A CA 1
ATOM 702 C C . LEU A 1 93 ? 14.125 3.211 4.383 1 98.81 93 LEU A C 1
ATOM 704 O O . LEU A 1 93 ? 14.789 3.715 3.475 1 98.81 93 LEU A O 1
ATOM 708 N N . ARG A 1 94 ? 14.367 3.4 5.645 1 98.75 94 ARG A N 1
ATOM 709 C CA . ARG A 1 94 ? 15.523 4.195 6.047 1 98.75 94 ARG A CA 1
ATOM 710 C C . ARG A 1 94 ? 16.828 3.506 5.648 1 98.75 94 ARG A C 1
ATOM 712 O O . ARG A 1 94 ? 17.766 4.164 5.207 1 98.75 94 ARG A O 1
ATOM 719 N N . ALA A 1 95 ? 16.859 2.25 5.738 1 98.25 95 ALA A N 1
ATOM 720 C CA . ALA A 1 95 ? 18.078 1.475 5.562 1 98.25 95 ALA A CA 1
ATOM 721 C C . ALA A 1 95 ? 18.391 1.252 4.086 1 98.25 95 ALA A C 1
ATOM 723 O O . ALA A 1 95 ? 19.547 1.065 3.703 1 98.25 95 ALA A O 1
ATOM 724 N N . HIS A 1 96 ? 17.375 1.256 3.213 1 98.06 96 HIS A N 1
ATOM 725 C CA . HIS A 1 96 ? 17.547 0.877 1.813 1 98.06 96 HIS A CA 1
ATOM 726 C C . HIS A 1 96 ? 16.953 1.934 0.883 1 98.06 96 HIS A C 1
ATOM 728 O O . HIS A 1 96 ? 15.75 1.949 0.638 1 98.06 96 HIS A O 1
ATOM 734 N N . ALA A 1 97 ? 17.766 2.623 0.178 1 97.25 97 ALA A N 1
ATOM 735 C CA . ALA A 1 97 ? 17.375 3.781 -0.617 1 97.25 97 ALA A CA 1
ATOM 736 C C . ALA A 1 97 ? 16.594 3.354 -1.859 1 97.25 97 ALA A C 1
ATOM 738 O O . ALA A 1 97 ? 15.883 4.16 -2.461 1 97.25 97 ALA A O 1
ATOM 739 N N . GLU A 1 98 ? 16.719 2.109 -2.201 1 96.19 98 GLU A N 1
ATOM 740 C CA . GLU A 1 98 ? 16.109 1.639 -3.445 1 96.19 98 GLU A CA 1
ATOM 741 C C . GLU A 1 98 ? 14.672 1.202 -3.225 1 96.19 98 GLU A C 1
ATOM 743 O O . GLU A 1 98 ? 13.93 0.969 -4.188 1 96.19 98 GLU A O 1
ATOM 748 N N . LEU A 1 99 ? 14.242 1.141 -1.943 1 97.81 99 LEU A N 1
ATOM 749 C CA . LEU A 1 99 ? 12.906 0.638 -1.65 1 97.81 99 LEU A CA 1
ATOM 750 C C . LEU A 1 99 ? 11.875 1.759 -1.729 1 97.81 99 LEU A C 1
ATOM 752 O O . LEU A 1 99 ? 12.141 2.883 -1.3 1 97.81 99 LEU A O 1
ATOM 756 N N . ARG A 1 100 ? 10.734 1.424 -2.195 1 98.19 100 ARG A N 1
ATOM 757 C CA . ARG A 1 100 ? 9.531 2.238 -2.051 1 98.19 100 ARG A CA 1
ATOM 758 C C . ARG A 1 100 ? 8.648 1.722 -0.917 1 98.19 100 ARG A C 1
ATOM 760 O O . ARG A 1 100 ? 8.891 0.637 -0.383 1 98.19 100 ARG A O 1
ATOM 767 N N . ALA A 1 101 ? 7.672 2.494 -0.557 1 98.69 101 ALA A N 1
ATOM 768 C CA . ALA A 1 101 ? 6.852 2.197 0.615 1 98.69 101 ALA A CA 1
ATOM 769 C C . ALA A 1 101 ? 6.184 0.833 0.486 1 98.69 101 ALA A C 1
ATOM 771 O O . ALA A 1 101 ? 6.258 0.009 1.401 1 98.69 101 ALA A O 1
ATOM 772 N N . MET A 1 102 ? 5.574 0.525 -0.686 1 98.31 102 MET A N 1
ATOM 773 C CA . MET A 1 102 ? 4.855 -0.732 -0.859 1 98.31 102 MET A CA 1
ATOM 774 C C . MET A 1 102 ? 5.82 -1.912 -0.907 1 98.31 102 MET A C 1
ATOM 776 O O . MET A 1 102 ? 5.512 -2.992 -0.398 1 98.31 102 MET A O 1
ATOM 780 N N . ASP A 1 103 ? 7.023 -1.681 -1.477 1 98.62 103 ASP A N 1
ATOM 781 C CA . ASP A 1 103 ? 8.062 -2.705 -1.443 1 98.62 103 ASP A CA 1
ATOM 782 C C . ASP A 1 103 ? 8.445 -3.053 -0.007 1 98.62 103 ASP A C 1
ATOM 784 O O . ASP A 1 103 ? 8.594 -4.23 0.333 1 98.62 103 ASP A O 1
ATOM 788 N N . ALA A 1 104 ? 8.617 -2.039 0.802 1 98.88 104 ALA A N 1
ATOM 789 C CA . ALA A 1 104 ? 9.016 -2.238 2.193 1 98.88 104 ALA A CA 1
ATOM 790 C C . ALA A 1 104 ? 7.949 -3.006 2.965 1 98.88 104 ALA A C 1
ATOM 792 O O . ALA A 1 104 ? 8.266 -3.82 3.834 1 98.88 104 ALA A O 1
ATOM 793 N N . LEU A 1 105 ? 6.699 -2.758 2.684 1 98.94 105 LEU A N 1
ATOM 794 C CA . LEU A 1 105 ? 5.613 -3.482 3.338 1 98.94 105 LEU A CA 1
ATOM 795 C C . LEU A 1 105 ? 5.641 -4.957 2.955 1 98.94 105 LEU A C 1
ATOM 797 O O . LEU A 1 105 ? 5.469 -5.828 3.812 1 98.94 105 LEU A O 1
ATOM 801 N N . HIS A 1 106 ? 5.828 -5.246 1.689 1 98.94 106 HIS A N 1
ATOM 802 C CA . HIS A 1 106 ? 5.957 -6.633 1.253 1 98.94 106 HIS A CA 1
ATOM 803 C C . HIS A 1 106 ? 7.129 -7.32 1.949 1 98.94 106 HIS A C 1
ATOM 805 O O . HIS A 1 106 ? 7 -8.461 2.408 1 98.94 106 HIS A O 1
ATOM 811 N N . LEU A 1 107 ? 8.234 -6.629 2.004 1 98.81 107 LEU A N 1
ATOM 812 C CA . LEU A 1 107 ? 9.43 -7.211 2.613 1 98.81 107 LEU A CA 1
ATOM 813 C C . LEU A 1 107 ? 9.219 -7.441 4.105 1 98.81 107 LEU A C 1
ATOM 815 O O . LEU A 1 107 ? 9.586 -8.492 4.633 1 98.81 107 LEU A O 1
ATOM 819 N N . ALA A 1 108 ? 8.656 -6.469 4.781 1 98.88 108 ALA A N 1
ATOM 820 C CA . ALA A 1 108 ? 8.359 -6.613 6.203 1 98.88 108 ALA A CA 1
ATOM 821 C C . ALA A 1 108 ? 7.445 -7.809 6.449 1 98.88 108 ALA A C 1
ATOM 823 O O . ALA A 1 108 ? 7.66 -8.578 7.387 1 98.88 108 ALA A O 1
ATOM 824 N N . ALA A 1 109 ? 6.449 -7.961 5.629 1 98.88 109 ALA A N 1
ATOM 825 C CA . ALA A 1 109 ? 5.523 -9.086 5.75 1 98.88 109 ALA A CA 1
ATOM 826 C C . ALA A 1 109 ? 6.242 -10.414 5.543 1 98.88 109 ALA A C 1
ATOM 828 O O . ALA A 1 109 ? 6.035 -11.367 6.305 1 98.88 109 ALA A O 1
ATOM 829 N N . ALA A 1 110 ? 7.055 -10.461 4.531 1 98.75 110 ALA A N 1
ATOM 830 C CA . ALA A 1 110 ? 7.816 -11.68 4.258 1 98.75 110 ALA A CA 1
ATOM 831 C C . ALA A 1 110 ? 8.719 -12.039 5.434 1 98.75 110 ALA A C 1
ATOM 833 O O . ALA A 1 110 ? 8.82 -13.203 5.82 1 98.75 110 ALA A O 1
ATOM 834 N N . LEU A 1 111 ? 9.375 -11.055 5.988 1 98.44 111 LEU A N 1
ATOM 835 C CA . LEU A 1 111 ? 10.258 -11.273 7.125 1 98.44 111 LEU A CA 1
ATOM 836 C C . LEU A 1 111 ? 9.484 -11.797 8.328 1 98.44 111 LEU A C 1
ATOM 838 O O . LEU A 1 111 ? 9.977 -12.641 9.07 1 98.44 111 LEU A O 1
ATOM 842 N N . GLU A 1 112 ? 8.312 -11.305 8.516 1 98.19 112 GLU A N 1
ATOM 843 C CA . GLU A 1 112 ? 7.473 -11.812 9.602 1 98.19 112 GLU A CA 1
ATOM 844 C C . GLU A 1 112 ? 7.121 -13.281 9.383 1 98.19 112 GLU A C 1
ATOM 846 O O . GLU A 1 112 ? 7.176 -14.086 10.312 1 98.19 112 GLU A O 1
ATOM 851 N N . VAL A 1 113 ? 6.73 -13.625 8.188 1 98.06 113 VAL A N 1
ATOM 852 C CA . VAL A 1 113 ? 6.379 -15 7.859 1 98.06 113 VAL A CA 1
ATOM 853 C C . VAL A 1 113 ? 7.586 -15.906 8.078 1 98.06 113 VAL A C 1
ATOM 855 O O . VAL A 1 113 ? 7.449 -17.016 8.586 1 98.06 113 VAL A O 1
ATOM 858 N N . ARG A 1 114 ? 8.695 -15.422 7.719 1 96.94 114 ARG A N 1
ATOM 859 C CA . ARG A 1 114 ? 9.93 -16.203 7.77 1 96.94 114 ARG A CA 1
ATOM 860 C C . ARG A 1 114 ? 10.289 -16.562 9.203 1 96.94 114 ARG A C 1
ATOM 862 O O . ARG A 1 114 ? 11.086 -17.469 9.445 1 96.94 114 ARG A O 1
ATOM 869 N N . MET A 1 115 ? 9.758 -15.844 10.18 1 95.75 115 MET A N 1
ATOM 870 C CA . MET A 1 115 ? 10.039 -16.109 11.586 1 95.75 115 MET A CA 1
ATOM 871 C C . MET A 1 115 ? 9.477 -17.453 12.016 1 95.75 115 MET A C 1
ATOM 873 O O . MET A 1 115 ? 9.961 -18.062 12.969 1 95.75 115 MET A O 1
ATOM 877 N N . THR A 1 116 ? 8.5 -17.969 11.25 1 95 116 THR A N 1
ATOM 878 C CA . THR A 1 116 ? 7.82 -19.172 11.734 1 95 116 THR A CA 1
ATOM 879 C C . THR A 1 116 ? 7.805 -20.25 10.664 1 95 116 THR A C 1
ATOM 881 O O . THR A 1 116 ? 7.477 -21.406 10.945 1 95 116 THR A O 1
ATOM 884 N N . GLU A 1 117 ? 8.125 -19.875 9.453 1 94.38 117 GLU A N 1
ATOM 885 C CA . GLU A 1 117 ? 8.07 -20.828 8.352 1 94.38 117 GLU A CA 1
ATOM 886 C C . GLU A 1 117 ? 9.25 -20.641 7.395 1 94.38 117 GLU A C 1
ATOM 888 O O . GLU A 1 117 ? 9.82 -19.547 7.312 1 94.38 117 GLU A O 1
ATOM 893 N N . GLU A 1 118 ? 9.594 -21.734 6.773 1 96.19 118 GLU A N 1
ATOM 894 C CA . GLU A 1 118 ? 10.453 -21.562 5.605 1 96.19 118 GLU A CA 1
ATOM 895 C C . GLU A 1 118 ? 9.727 -20.844 4.48 1 96.19 118 GLU A C 1
ATOM 897 O O . GLU A 1 118 ? 8.539 -21.078 4.246 1 96.19 118 GLU A O 1
ATOM 902 N N . LEU A 1 119 ? 10.516 -20 3.861 1 96.56 119 LEU A N 1
ATOM 903 C CA . LEU A 1 119 ? 9.836 -19.125 2.902 1 96.56 119 LEU A CA 1
ATOM 904 C C . LEU A 1 119 ? 10.57 -19.125 1.563 1 96.56 119 LEU A C 1
ATOM 906 O O . LEU A 1 119 ? 11.797 -19.109 1.522 1 96.56 119 LEU A O 1
ATOM 910 N N . ARG A 1 120 ? 9.781 -19.141 0.503 1 97.88 120 ARG A N 1
ATOM 911 C CA . ARG A 1 120 ? 10.242 -18.781 -0.833 1 97.88 120 ARG A CA 1
ATOM 912 C C . ARG A 1 120 ? 9.602 -17.484 -1.299 1 97.88 120 ARG A C 1
ATOM 914 O O . ARG A 1 120 ? 8.391 -17.406 -1.48 1 97.88 120 ARG A O 1
ATOM 921 N N . PHE A 1 121 ? 10.484 -16.516 -1.48 1 98.25 121 PHE A N 1
ATOM 922 C CA . PHE A 1 121 ? 10.031 -15.18 -1.832 1 98.25 121 PHE A CA 1
ATOM 923 C C . PHE A 1 121 ? 10.078 -14.969 -3.34 1 98.25 121 PHE A C 1
ATOM 925 O O . PHE A 1 121 ? 11.141 -15.086 -3.955 1 98.25 121 PHE A O 1
ATOM 932 N N . LEU A 1 122 ? 8.961 -14.688 -3.959 1 98.19 122 LEU A N 1
ATOM 933 C CA . LEU A 1 122 ? 8.938 -14.484 -5.406 1 98.19 122 LEU A CA 1
ATOM 934 C C . LEU A 1 122 ? 8.406 -13.102 -5.75 1 98.19 122 LEU A C 1
ATOM 936 O O . LEU A 1 122 ? 7.34 -12.695 -5.277 1 98.19 122 LEU A O 1
ATOM 940 N N . THR A 1 123 ? 9.148 -12.375 -6.488 1 98.31 123 THR A N 1
ATOM 941 C CA . THR A 1 123 ? 8.82 -11.055 -7.004 1 98.31 123 THR A CA 1
ATOM 942 C C . THR A 1 123 ? 9.391 -10.859 -8.406 1 98.31 123 THR A C 1
ATOM 944 O O . THR A 1 123 ? 10.398 -11.484 -8.766 1 98.31 123 THR A O 1
ATOM 947 N N . PHE A 1 124 ? 8.781 -10.031 -9.203 1 97.69 124 PHE A N 1
ATOM 948 C CA . PHE A 1 124 ? 9.305 -9.688 -10.523 1 97.69 124 PHE A CA 1
ATOM 949 C C . PHE A 1 124 ? 9.711 -8.219 -10.57 1 97.69 124 PHE A C 1
ATOM 951 O O . PHE A 1 124 ? 9.898 -7.656 -11.656 1 97.69 124 PHE A O 1
ATOM 958 N N . ASN A 1 125 ? 9.648 -7.586 -9.445 1 97.12 125 ASN A N 1
ATOM 959 C CA . ASN A 1 125 ? 10.266 -6.277 -9.266 1 97.12 125 ASN A CA 1
ATOM 960 C C . ASN A 1 125 ? 11.75 -6.395 -8.938 1 97.12 125 ASN A C 1
ATOM 962 O O . ASN A 1 125 ? 12.117 -6.797 -7.832 1 97.12 125 ASN A O 1
ATOM 966 N N . LEU A 1 126 ? 12.578 -5.973 -9.812 1 95.75 126 LEU A N 1
ATOM 967 C CA . LEU A 1 126 ? 14.016 -6.203 -9.734 1 95.75 126 LEU A CA 1
ATOM 968 C C . LEU A 1 126 ? 14.609 -5.531 -8.5 1 95.75 126 LEU A C 1
ATOM 970 O O . LEU A 1 126 ? 15.438 -6.125 -7.801 1 95.75 126 LEU A O 1
ATOM 974 N N . ASP A 1 127 ? 14.234 -4.305 -8.234 1 95.56 127 ASP A N 1
ATOM 975 C CA . ASP A 1 127 ? 14.766 -3.582 -7.082 1 95.56 127 ASP A CA 1
ATOM 976 C C . ASP A 1 127 ? 14.383 -4.273 -5.777 1 95.56 127 ASP A C 1
ATOM 978 O O . ASP A 1 127 ? 15.227 -4.48 -4.906 1 95.56 127 ASP A O 1
ATOM 982 N N . LEU A 1 128 ? 13.133 -4.66 -5.629 1 97.62 128 LEU A N 1
ATOM 983 C CA . LEU A 1 128 ? 12.68 -5.387 -4.449 1 97.62 128 LEU A CA 1
ATOM 984 C C . LEU A 1 128 ? 13.391 -6.73 -4.328 1 97.62 128 LEU A C 1
ATOM 986 O O . LEU A 1 128 ? 13.789 -7.129 -3.232 1 97.62 128 LEU A O 1
ATOM 990 N N . GLY A 1 129 ? 13.562 -7.359 -5.469 1 97.44 129 GLY A N 1
ATOM 991 C CA . GLY A 1 129 ? 14.242 -8.648 -5.477 1 97.44 129 GLY A CA 1
ATOM 992 C C . GLY A 1 129 ? 15.656 -8.578 -4.941 1 97.44 129 GLY A C 1
ATOM 993 O O . GLY A 1 129 ? 16.078 -9.445 -4.184 1 97.44 129 GLY A O 1
ATOM 994 N N . GLN A 1 130 ? 16.375 -7.562 -5.336 1 96.38 130 GLN A N 1
ATOM 995 C CA . GLN A 1 130 ? 17.766 -7.391 -4.91 1 96.38 130 GLN A CA 1
ATOM 996 C C . GLN A 1 130 ? 17.844 -7.203 -3.396 1 96.38 130 GLN A C 1
ATOM 998 O O . GLN A 1 130 ? 18.672 -7.84 -2.734 1 96.38 130 GLN A O 1
ATOM 1003 N N . VAL A 1 131 ? 17.016 -6.359 -2.854 1 97.5 131 VAL A N 1
ATOM 1004 C CA . VAL A 1 131 ? 17.016 -6.098 -1.419 1 97.5 131 VAL A CA 1
ATOM 1005 C C . VAL A 1 131 ? 16.578 -7.344 -0.661 1 97.5 131 VAL A C 1
ATOM 1007 O O . VAL A 1 131 ? 17.156 -7.695 0.369 1 97.5 131 VAL A O 1
ATOM 1010 N N . ALA A 1 132 ? 15.531 -8.023 -1.138 1 97.88 132 ALA A N 1
ATOM 1011 C CA . ALA A 1 132 ? 15.016 -9.234 -0.507 1 97.88 132 ALA A CA 1
ATOM 1012 C C . ALA A 1 132 ? 16.094 -10.312 -0.439 1 97.88 132 ALA A C 1
ATOM 1014 O O . ALA A 1 132 ? 16.25 -10.984 0.587 1 97.88 132 ALA A O 1
ATOM 1015 N N . GLN A 1 133 ? 16.828 -10.5 -1.527 1 96.06 133 GLN A N 1
ATOM 1016 C CA . GLN A 1 133 ? 17.891 -11.508 -1.563 1 96.06 133 GLN A CA 1
ATOM 1017 C C . GLN A 1 133 ? 18.969 -11.211 -0.521 1 96.06 133 GLN A C 1
ATOM 1019 O O . GLN A 1 133 ? 19.516 -12.125 0.1 1 96.06 133 GLN A O 1
ATOM 1024 N N . ALA A 1 134 ? 19.234 -9.969 -0.344 1 95.38 134 ALA A N 1
ATOM 1025 C CA . ALA A 1 134 ? 20.25 -9.57 0.632 1 95.38 134 ALA A CA 1
ATOM 1026 C C . ALA A 1 134 ? 19.766 -9.836 2.057 1 95.38 134 ALA A C 1
ATOM 1028 O O . ALA A 1 134 ? 20.562 -10.227 2.922 1 95.38 134 ALA A O 1
ATOM 1029 N N . LEU A 1 135 ? 18.516 -9.656 2.365 1 95.62 135 LEU A N 1
ATOM 1030 C CA . LEU A 1 135 ? 17.984 -9.734 3.719 1 95.62 135 LEU A CA 1
ATOM 1031 C C . LEU A 1 135 ? 17.562 -11.156 4.059 1 95.62 135 LEU A C 1
ATOM 1033 O O . LEU A 1 135 ? 17.516 -11.531 5.234 1 95.62 135 LEU A O 1
ATOM 1037 N N . MET A 1 136 ? 17.156 -11.844 3.094 1 96.12 136 MET A N 1
ATOM 1038 C CA . MET A 1 136 ? 16.672 -13.211 3.297 1 96.12 136 MET A CA 1
ATOM 1039 C C . MET A 1 136 ? 17.391 -14.188 2.375 1 96.12 136 MET A C 1
ATOM 1041 O O . MET A 1 136 ? 16.766 -14.828 1.535 1 96.12 136 MET A O 1
ATOM 1045 N N . PRO A 1 137 ? 18.656 -14.359 2.721 1 91.25 137 PRO A N 1
ATOM 1046 C CA . PRO A 1 137 ? 19.375 -15.328 1.893 1 91.25 137 PRO A CA 1
ATOM 1047 C C . PRO A 1 137 ? 18.75 -16.719 1.955 1 91.25 137 PRO A C 1
ATOM 1049 O O . PRO A 1 137 ? 18.312 -17.156 3.02 1 91.25 137 PRO A O 1
ATOM 1052 N N . GLY A 1 138 ? 18.453 -17.344 0.803 1 89.69 138 GLY A N 1
ATOM 1053 C CA . GLY A 1 138 ? 17.891 -18.688 0.757 1 89.69 138 GLY A CA 1
ATOM 1054 C C . GLY A 1 138 ? 16.406 -18.703 0.509 1 89.69 138 GLY A C 1
ATOM 1055 O O . GLY A 1 138 ? 15.82 -19.766 0.298 1 89.69 138 GLY A O 1
ATOM 1056 N N . ALA A 1 139 ? 15.836 -17.531 0.579 1 89.94 139 ALA A N 1
ATOM 1057 C CA . ALA A 1 139 ? 14.391 -17.438 0.433 1 89.94 139 ALA A CA 1
ATOM 1058 C C . ALA A 1 139 ? 13.977 -17.5 -1.036 1 89.94 139 ALA A C 1
ATOM 1060 O O . ALA A 1 139 ? 12.789 -17.516 -1.355 1 89.94 139 ALA A O 1
ATOM 1061 N N . TYR A 1 140 ? 14.922 -17.578 -1.928 1 87.12 140 TYR A N 1
ATOM 1062 C CA . TYR A 1 140 ? 14.602 -17.625 -3.35 1 87.12 140 TYR A CA 1
ATOM 1063 C C . TYR A 1 140 ? 14.914 -19 -3.939 1 87.12 140 TYR A C 1
ATOM 1065 O O . TYR A 1 140 ? 15.805 -19.703 -3.447 1 87.12 140 TYR A O 1
ATOM 1073 N N . MET B 1 1 ? -18.859 15.672 14.664 1 85.56 1 MET B N 1
ATOM 1074 C CA . MET B 1 1 ? -17.578 16.344 14.727 1 85.56 1 MET B CA 1
ATOM 1075 C C . MET B 1 1 ? -16.734 16.031 13.484 1 85.56 1 MET B C 1
ATOM 1077 O O . MET B 1 1 ? -16.844 14.938 12.922 1 85.56 1 MET B O 1
ATOM 1081 N N . THR B 1 2 ? -15.961 17.078 12.961 1 95.12 2 THR B N 1
ATOM 1082 C CA . THR B 1 2 ? -15.273 16.969 11.68 1 95.12 2 THR B CA 1
ATOM 1083 C C . THR B 1 2 ? -13.867 16.391 11.859 1 95.12 2 THR B C 1
ATOM 1085 O O . THR B 1 2 ? -13.156 16.766 12.797 1 95.12 2 THR B O 1
ATOM 1088 N N . VAL B 1 3 ? -13.594 15.398 11.102 1 97.88 3 VAL B N 1
ATOM 1089 C CA . VAL B 1 3 ? -12.266 14.805 11.125 1 97.88 3 VAL B CA 1
ATOM 1090 C C . VAL B 1 3 ? -11.516 15.164 9.844 1 97.88 3 VAL B C 1
ATOM 1092 O O . VAL B 1 3 ? -12.102 15.211 8.766 1 97.88 3 VAL B O 1
ATOM 1095 N N . ALA B 1 4 ? -10.219 15.484 9.969 1 98.44 4 ALA B N 1
ATOM 1096 C CA . ALA B 1 4 ? -9.352 15.672 8.82 1 98.44 4 ALA B CA 1
ATOM 1097 C C . ALA B 1 4 ? -8.75 14.344 8.359 1 98.44 4 ALA B C 1
ATOM 1099 O O . ALA B 1 4 ? -7.961 13.727 9.078 1 98.44 4 ALA B O 1
ATOM 1100 N N . TYR B 1 5 ? -9.156 13.922 7.242 1 98.69 5 TYR B N 1
ATOM 1101 C CA . TYR B 1 5 ? -8.477 12.781 6.637 1 98.69 5 TYR B CA 1
ATOM 1102 C C . TYR B 1 5 ? -7.281 13.234 5.809 1 98.69 5 TYR B C 1
ATOM 1104 O O . TYR B 1 5 ? -7.434 14.016 4.863 1 98.69 5 TYR B O 1
ATOM 1112 N N . LEU B 1 6 ? -6.156 12.75 6.137 1 98.81 6 LEU B N 1
ATOM 1113 C CA . LEU B 1 6 ? -4.938 13.055 5.406 1 98.81 6 LEU B CA 1
ATOM 1114 C C . LEU B 1 6 ? -4.422 11.828 4.66 1 98.81 6 LEU B C 1
ATOM 1116 O O . LEU B 1 6 ? -4.113 10.805 5.277 1 98.81 6 LEU B O 1
ATOM 1120 N N . ASP B 1 7 ? -4.34 11.906 3.307 1 98.69 7 ASP B N 1
ATOM 1121 C CA . ASP B 1 7 ? -3.514 10.898 2.658 1 98.69 7 ASP B CA 1
ATOM 1122 C C . ASP B 1 7 ? -2.029 11.156 2.904 1 98.69 7 ASP B C 1
ATOM 1124 O O . ASP B 1 7 ? -1.668 12.125 3.582 1 98.69 7 ASP B O 1
ATOM 1128 N N . SER B 1 8 ? -1.163 10.375 2.346 1 98.62 8 SER B N 1
ATOM 1129 C CA . SER B 1 8 ? 0.252 10.445 2.693 1 98.62 8 SER B CA 1
ATOM 1130 C C . SER B 1 8 ? 0.889 11.719 2.156 1 98.62 8 SER B C 1
ATOM 1132 O O . SER B 1 8 ? 1.805 12.273 2.771 1 98.62 8 SER B O 1
ATOM 1134 N N . SER B 1 9 ? 0.421 12.211 0.99 1 98.19 9 SER B N 1
ATOM 1135 C CA . SER B 1 9 ? 0.985 13.438 0.434 1 98.19 9 SER B CA 1
ATOM 1136 C C . SER B 1 9 ? 0.71 14.633 1.34 1 98.19 9 SER B C 1
ATOM 1138 O O . SER B 1 9 ? 1.556 15.523 1.48 1 98.19 9 SER B O 1
ATOM 1140 N N . ALA B 1 10 ? -0.477 14.727 1.904 1 98.5 10 ALA B N 1
ATOM 1141 C CA . ALA B 1 10 ? -0.83 15.773 2.857 1 98.5 10 ALA B CA 1
ATOM 1142 C C . ALA B 1 10 ? -0.143 15.547 4.203 1 98.5 10 ALA B C 1
ATOM 1144 O O . ALA B 1 10 ? 0.416 16.469 4.785 1 98.5 10 ALA B O 1
ATOM 1145 N N . PHE B 1 11 ? -0.15 14.344 4.703 1 98.81 11 PHE B N 1
ATOM 1146 C CA . PHE B 1 11 ? 0.406 14 6.008 1 98.81 11 PHE B CA 1
ATOM 1147 C C . PHE B 1 11 ? 1.895 14.328 6.062 1 98.81 11 PHE B C 1
ATOM 1149 O O . PHE B 1 11 ? 2.369 14.922 7.031 1 98.81 11 PHE B O 1
ATOM 1156 N N . ALA B 1 12 ? 2.631 14 5.043 1 98.62 12 ALA B N 1
ATOM 1157 C CA . ALA B 1 12 ? 4.074 14.195 4.977 1 98.62 12 ALA B CA 1
ATOM 1158 C C . ALA B 1 12 ? 4.426 15.688 5.023 1 98.62 12 ALA B C 1
ATOM 1160 O O . ALA B 1 12 ? 5.496 16.062 5.504 1 98.62 12 ALA B O 1
ATOM 1161 N N . LYS B 1 13 ? 3.566 16.547 4.586 1 97.88 13 LYS B N 1
ATOM 1162 C CA . LYS B 1 13 ? 3.848 17.984 4.5 1 97.88 13 LYS B CA 1
ATOM 1163 C C . LYS B 1 13 ? 4.02 18.594 5.887 1 97.88 13 LYS B C 1
ATOM 1165 O O . LYS B 1 13 ? 4.621 19.656 6.031 1 97.88 13 LYS B O 1
ATOM 1170 N N . LEU B 1 14 ? 3.492 17.922 6.867 1 98 14 LEU B N 1
ATOM 1171 C CA . LEU B 1 14 ? 3.609 18.422 8.234 1 98 14 LEU B CA 1
ATOM 1172 C C . LEU B 1 14 ? 5.059 18.375 8.711 1 98 14 LEU B C 1
ATOM 1174 O O . LEU B 1 14 ? 5.414 19.031 9.688 1 98 14 LEU B O 1
ATOM 1178 N N . TYR B 1 15 ? 5.867 17.641 7.949 1 98.12 15 TYR B N 1
ATOM 1179 C CA . TYR B 1 15 ? 7.211 17.391 8.461 1 98.12 15 TYR B CA 1
ATOM 1180 C C . TYR B 1 15 ? 8.266 17.859 7.465 1 98.12 15 TYR B C 1
ATOM 1182 O O . TYR B 1 15 ? 9.469 17.766 7.734 1 98.12 15 TYR B O 1
ATOM 1190 N N . LEU B 1 16 ? 7.723 18.312 6.379 1 95.38 16 LEU B N 1
ATOM 1191 C CA . LEU B 1 16 ? 8.617 18.75 5.312 1 95.38 16 LEU B CA 1
ATOM 1192 C C . LEU B 1 16 ? 8.523 20.25 5.102 1 95.38 16 LEU B C 1
ATOM 1194 O O . LEU B 1 16 ? 7.484 20.859 5.367 1 95.38 16 LEU B O 1
ATOM 1198 N N . ASP B 1 17 ? 9.562 20.953 4.93 1 89.88 17 ASP B N 1
ATOM 1199 C CA . ASP B 1 17 ? 9.539 22.375 4.621 1 89.88 17 ASP B CA 1
ATOM 1200 C C . ASP B 1 17 ? 9.195 22.625 3.154 1 89.88 17 ASP B C 1
ATOM 1202 O O . ASP B 1 17 ? 10.07 22.953 2.352 1 89.88 17 ASP B O 1
ATOM 1206 N N . GLU B 1 18 ? 7.887 22.406 2.854 1 93.12 18 GLU B N 1
ATOM 1207 C CA . GLU B 1 18 ? 7.418 22.516 1.477 1 93.12 18 GLU B CA 1
ATOM 1208 C C . GLU B 1 18 ? 6.066 23.219 1.41 1 93.12 18 GLU B C 1
ATOM 1210 O O . GLU B 1 18 ? 5.352 23.297 2.412 1 93.12 18 GLU B O 1
ATOM 1215 N N . PRO B 1 19 ? 5.758 23.812 0.249 1 94.69 19 PRO B N 1
ATOM 1216 C CA . PRO B 1 19 ? 4.438 24.422 0.073 1 94.69 19 PRO B CA 1
ATOM 1217 C C . PRO B 1 19 ? 3.297 23.469 0.427 1 94.69 19 PRO B C 1
ATOM 1219 O O . PRO B 1 19 ? 3.375 22.266 0.142 1 94.69 19 PRO B O 1
ATOM 1222 N N . GLY B 1 20 ? 2.248 23.953 1.064 1 95.94 20 GLY B N 1
ATOM 1223 C CA . GLY B 1 20 ? 1.083 23.156 1.436 1 95.94 20 GLY B CA 1
ATOM 1224 C C . GLY B 1 20 ? 1.037 22.828 2.914 1 95.94 20 GLY B C 1
ATOM 1225 O O . GLY B 1 20 ? -0.015 22.453 3.439 1 95.94 20 GLY B O 1
ATOM 1226 N N . ARG B 1 21 ? 2.189 22.969 3.568 1 96.88 21 ARG B N 1
ATOM 1227 C CA . ARG B 1 21 ? 2.25 22.672 4.992 1 96.88 21 ARG B CA 1
ATOM 1228 C C . ARG B 1 21 ? 1.231 23.484 5.773 1 96.88 21 ARG B C 1
ATOM 1230 O O . ARG B 1 21 ? 0.508 22.953 6.617 1 96.88 21 ARG B O 1
ATOM 1237 N N . GLU B 1 22 ? 1.137 24.734 5.434 1 96.19 22 GLU B N 1
ATOM 1238 C CA . GLU B 1 22 ? 0.246 25.641 6.148 1 96.19 22 GLU B CA 1
ATOM 1239 C C . GLU B 1 22 ? -1.211 25.219 6.016 1 96.19 22 GLU B C 1
ATOM 1241 O O . GLU B 1 22 ? -1.98 25.297 6.973 1 96.19 22 GLU B O 1
ATOM 1246 N N . ALA B 1 23 ? -1.523 24.797 4.824 1 96.56 23 ALA B N 1
ATOM 1247 C CA . ALA B 1 23 ? -2.891 24.344 4.59 1 96.56 23 ALA B CA 1
ATOM 1248 C C . ALA B 1 23 ? -3.209 23.109 5.43 1 96.56 23 ALA B C 1
ATOM 1250 O O . ALA B 1 23 ? -4.305 23 5.988 1 96.56 23 ALA B O 1
ATOM 1251 N N . VAL B 1 24 ? -2.299 22.141 5.516 1 98.12 24 VAL B N 1
ATOM 1252 C CA . VAL B 1 24 ? -2.498 20.938 6.305 1 98.12 24 VAL B CA 1
ATOM 1253 C C . VAL B 1 24 ? -2.582 21.281 7.785 1 98.12 24 VAL B C 1
ATOM 1255 O O . VAL B 1 24 ? -3.477 20.812 8.492 1 98.12 24 VAL B O 1
ATOM 1258 N N . GLU B 1 25 ? -1.686 22.172 8.258 1 97.38 25 GLU B N 1
ATOM 1259 C CA . GLU B 1 25 ? -1.675 22.594 9.656 1 97.38 25 GLU B CA 1
ATOM 1260 C C . GLU B 1 25 ? -2.98 23.297 10.031 1 97.38 25 GLU B C 1
ATOM 1262 O O . GLU B 1 25 ? -3.521 23.062 11.109 1 97.38 25 GLU B O 1
ATOM 1267 N N . ALA B 1 26 ? -3.418 24.109 9.141 1 97.25 26 ALA B N 1
ATOM 1268 C CA . ALA B 1 26 ? -4.664 24.828 9.391 1 97.25 26 ALA B CA 1
ATOM 1269 C C . ALA B 1 26 ? -5.836 23.859 9.547 1 97.25 26 ALA B C 1
ATOM 1271 O O . ALA B 1 26 ? -6.633 23.984 10.477 1 97.25 26 ALA B O 1
ATOM 1272 N N . LEU B 1 27 ? -5.934 22.906 8.656 1 97.31 27 LEU B N 1
ATOM 1273 C CA . LEU B 1 27 ? -7.027 21.953 8.695 1 97.31 27 LEU B CA 1
ATOM 1274 C C . LEU B 1 27 ? -6.961 21.109 9.961 1 97.31 27 LEU B C 1
ATOM 1276 O O . LEU B 1 27 ? -7.98 20.875 10.617 1 97.31 27 LEU B O 1
ATOM 1280 N N . VAL B 1 28 ? -5.809 20.594 10.297 1 97.56 28 VAL B N 1
ATOM 1281 C CA . VAL B 1 28 ? -5.617 19.781 11.492 1 97.56 28 VAL B CA 1
ATOM 1282 C C . VAL B 1 28 ? -5.949 20.594 12.734 1 97.56 28 VAL B C 1
ATOM 1284 O O . VAL B 1 28 ? -6.578 20.094 13.672 1 97.56 28 VAL B O 1
ATOM 1287 N N . GLY B 1 29 ? -5.48 21.875 12.711 1 96.75 29 GLY B N 1
ATOM 1288 C CA . GLY B 1 29 ? -5.789 22.75 13.82 1 96.75 29 GLY B CA 1
ATOM 1289 C C . GLY B 1 29 ? -7.273 23 13.992 1 96.75 29 GLY B C 1
ATOM 1290 O O . GLY B 1 29 ? -7.773 23.078 15.117 1 96.75 29 GLY B O 1
ATOM 1291 N N . GLU B 1 30 ? -7.969 23.109 12.953 1 95.75 30 GLU B N 1
ATOM 1292 C CA . GLU B 1 30 ? -9.398 23.375 12.945 1 95.75 30 GLU B CA 1
ATOM 1293 C C . GLU B 1 30 ? -10.195 22.188 13.445 1 95.75 30 GLU B C 1
ATOM 1295 O O . GLU B 1 30 ? -11.188 22.344 14.172 1 95.75 30 GLU B O 1
ATOM 1300 N N . THR B 1 31 ? -9.828 21 13.055 1 95.31 31 THR B N 1
ATOM 1301 C CA . THR B 1 31 ? -10.617 19.797 13.344 1 95.31 31 THR B CA 1
ATOM 1302 C C . THR B 1 31 ? -10.188 19.172 14.664 1 95.31 31 THR B C 1
ATOM 1304 O O . THR B 1 31 ? -11.016 18.672 15.422 1 95.31 31 THR B O 1
ATOM 1307 N N . GLY B 1 32 ? -8.875 19.203 14.875 1 94.38 32 GLY B N 1
ATOM 1308 C CA . GLY B 1 32 ? -8.297 18.594 16.062 1 94.38 32 GLY B CA 1
ATOM 1309 C C . GLY B 1 32 ? -8.289 17.078 16.016 1 94.38 32 GLY B C 1
ATOM 1310 O O . GLY B 1 32 ? -7.934 16.422 17 1 94.38 32 GLY B O 1
ATOM 1311 N N . ARG B 1 33 ? -8.836 16.5 14.953 1 97.06 33 ARG B N 1
ATOM 1312 C CA . ARG B 1 33 ? -8.914 15.055 14.75 1 97.06 33 ARG B CA 1
ATOM 1313 C C . ARG B 1 33 ? -8.391 14.672 13.367 1 97.06 33 ARG B C 1
ATOM 1315 O O . ARG B 1 33 ? -8.75 15.297 12.367 1 97.06 33 ARG B O 1
ATOM 1322 N N . VAL B 1 34 ? -7.543 13.664 13.414 1 98.56 34 VAL B N 1
ATOM 1323 C CA . VAL B 1 34 ? -6.93 13.227 12.164 1 98.56 34 VAL B CA 1
ATOM 1324 C C . VAL B 1 34 ? -7.219 11.742 11.93 1 98.56 34 VAL B C 1
ATOM 1326 O O . VAL B 1 34 ? -7.168 10.945 12.875 1 98.56 34 VAL B O 1
ATOM 1329 N N . ALA B 1 35 ? -7.566 11.367 10.711 1 98.81 35 ALA B N 1
ATOM 1330 C CA . ALA B 1 35 ? -7.668 9.977 10.273 1 98.81 35 ALA B CA 1
ATOM 1331 C C . ALA B 1 35 ? -6.762 9.711 9.078 1 98.81 35 ALA B C 1
ATOM 1333 O O . ALA B 1 35 ? -6.477 10.617 8.289 1 98.81 35 ALA B O 1
ATOM 1334 N N . ALA B 1 36 ? -6.344 8.57 8.977 1 98.88 36 ALA B N 1
ATOM 1335 C CA . ALA B 1 36 ? -5.508 8.125 7.863 1 98.88 36 ALA B CA 1
ATOM 1336 C C . ALA B 1 36 ? -5.609 6.613 7.68 1 98.88 36 ALA B C 1
ATOM 1338 O O . ALA B 1 36 ? -5.965 5.887 8.609 1 98.88 36 ALA B O 1
ATOM 1339 N N . CYS B 1 37 ? -5.312 6.172 6.543 1 98.94 37 CYS B N 1
ATOM 1340 C CA . CYS B 1 37 ? -5.207 4.746 6.27 1 98.94 37 CYS B CA 1
ATOM 1341 C C . CYS B 1 37 ? -3.898 4.184 6.812 1 98.94 37 CYS B C 1
ATOM 1343 O O . CYS B 1 37 ? -2.869 4.859 6.789 1 98.94 37 CYS B O 1
ATOM 1345 N N . ALA B 1 38 ? -3.896 2.957 7.195 1 98.94 38 ALA B N 1
ATOM 1346 C CA . ALA B 1 38 ? -2.717 2.316 7.77 1 98.94 38 ALA B CA 1
ATOM 1347 C C . ALA B 1 38 ? -1.522 2.414 6.824 1 98.94 38 AL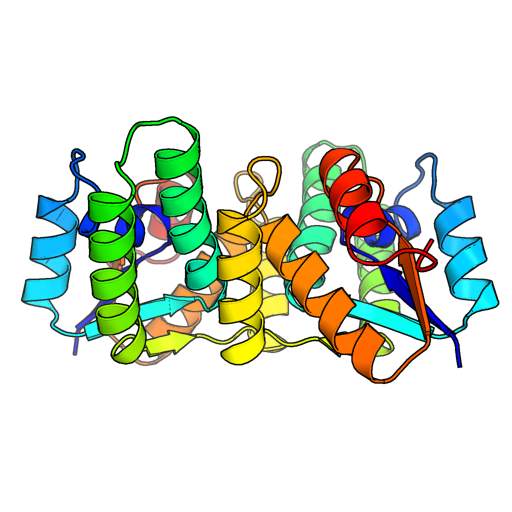A B C 1
ATOM 1349 O O . ALA B 1 38 ? -0.382 2.562 7.27 1 98.94 38 ALA B O 1
ATOM 1350 N N . ILE B 1 39 ? -1.718 2.43 5.535 1 98.88 39 ILE B N 1
ATOM 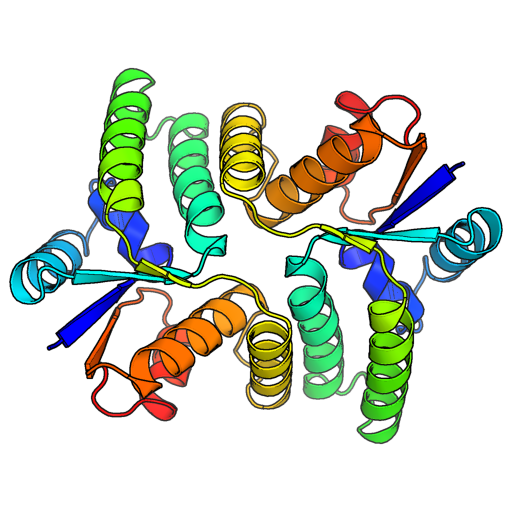1351 C CA . ILE B 1 39 ? -0.631 2.404 4.566 1 98.88 39 ILE B CA 1
ATOM 1352 C C . ILE B 1 39 ? 0.121 3.734 4.598 1 98.88 39 ILE B C 1
ATOM 1354 O O . ILE B 1 39 ? 1.275 3.812 4.172 1 98.88 39 ILE B O 1
ATOM 1358 N N . ALA B 1 40 ? -0.52 4.766 5.105 1 98.94 40 ALA B N 1
ATOM 1359 C CA . ALA B 1 40 ? 0.097 6.09 5.121 1 98.94 40 ALA B CA 1
ATOM 1360 C C . ALA B 1 40 ? 1.376 6.09 5.953 1 98.94 40 ALA B C 1
ATOM 1362 O O . ALA B 1 40 ? 2.299 6.863 5.688 1 98.94 40 ALA B O 1
ATOM 1363 N N . TYR B 1 41 ? 1.446 5.176 6.926 1 98.94 41 TYR B N 1
ATOM 1364 C CA . TYR B 1 41 ? 2.635 5.121 7.77 1 98.94 41 TYR B CA 1
ATOM 1365 C C . TYR B 1 41 ? 3.885 4.875 6.934 1 98.94 41 TYR B C 1
ATOM 1367 O O . TYR B 1 41 ? 4.832 5.664 6.98 1 98.94 41 TYR B O 1
ATOM 1375 N N . ALA B 1 42 ? 3.826 3.812 6.176 1 98.94 42 ALA B N 1
ATOM 1376 C CA . ALA B 1 42 ? 4.984 3.475 5.352 1 98.94 42 ALA B CA 1
ATOM 1377 C C . ALA B 1 42 ? 5.223 4.531 4.277 1 98.94 42 ALA B C 1
ATOM 1379 O O . ALA B 1 42 ? 6.371 4.812 3.92 1 98.94 42 ALA B O 1
ATOM 1380 N N . GLU B 1 43 ? 4.16 5.098 3.785 1 98.94 43 GLU B N 1
ATOM 1381 C CA . GLU B 1 43 ? 4.289 6.109 2.742 1 98.94 43 GLU B CA 1
ATOM 1382 C C . GLU B 1 43 ? 4.996 7.359 3.268 1 98.94 43 GLU B C 1
ATOM 1384 O O . GLU B 1 43 ? 5.898 7.887 2.615 1 98.94 43 GLU B O 1
ATOM 1389 N N . VAL B 1 44 ? 4.609 7.812 4.441 1 98.88 44 VAL B N 1
ATOM 1390 C CA . VAL B 1 44 ? 5.227 9 5.027 1 98.88 44 VAL B CA 1
ATOM 1391 C C . VAL B 1 44 ? 6.672 8.695 5.414 1 98.88 44 VAL B C 1
ATOM 1393 O O . VAL B 1 44 ? 7.582 9.469 5.102 1 98.88 44 VAL B O 1
ATOM 1396 N N . ARG B 1 45 ? 6.902 7.527 6.039 1 98.94 45 ARG B N 1
ATOM 1397 C CA . ARG B 1 45 ? 8.266 7.117 6.352 1 98.94 45 ARG B CA 1
ATOM 1398 C C . ARG B 1 45 ? 9.117 7.027 5.086 1 98.94 45 ARG B C 1
ATOM 1400 O O . ARG B 1 45 ? 10.297 7.367 5.105 1 98.94 45 ARG B O 1
ATOM 1407 N N . GLY B 1 46 ? 8.523 6.574 4.07 1 98.88 46 GLY B N 1
ATOM 1408 C CA . GLY B 1 46 ? 9.219 6.484 2.793 1 98.88 46 GLY B CA 1
ATOM 1409 C C . GLY B 1 46 ? 9.648 7.832 2.248 1 98.88 46 GLY B C 1
ATOM 1410 O O . GLY B 1 46 ? 10.758 7.977 1.733 1 98.88 46 GLY B O 1
ATOM 1411 N N . VAL B 1 47 ? 8.789 8.789 2.307 1 98.75 47 VAL B N 1
ATOM 1412 C CA . VAL B 1 47 ? 9.102 10.133 1.829 1 98.75 47 VAL B CA 1
ATOM 1413 C C . VAL B 1 47 ? 10.234 10.727 2.662 1 98.75 47 VAL B C 1
ATOM 1415 O O . VAL B 1 47 ? 11.164 11.328 2.119 1 98.75 47 VAL B O 1
ATOM 1418 N N . LEU B 1 48 ? 10.148 10.586 3.975 1 98.81 48 LEU B N 1
ATOM 1419 C CA . LEU B 1 48 ? 11.203 11.102 4.852 1 98.81 48 LEU B CA 1
ATOM 1420 C C . LEU B 1 48 ? 12.539 10.43 4.547 1 98.81 48 LEU B C 1
ATOM 1422 O O . LEU B 1 48 ? 13.562 11.102 4.445 1 98.81 48 LEU B O 1
ATOM 1426 N N . ALA B 1 49 ? 12.539 9.141 4.336 1 98.81 49 ALA B N 1
ATOM 1427 C CA . ALA B 1 49 ? 13.758 8.398 4.012 1 98.81 49 ALA B CA 1
ATOM 1428 C C . ALA B 1 49 ? 14.336 8.852 2.676 1 98.81 49 ALA B C 1
ATOM 1430 O O . ALA B 1 49 ? 15.555 9 2.539 1 98.81 49 ALA B O 1
ATOM 1431 N N . ARG B 1 50 ? 13.453 9.023 1.745 1 98.5 50 ARG B N 1
ATOM 1432 C CA . ARG B 1 50 ? 13.906 9.477 0.432 1 98.5 50 ARG B CA 1
ATOM 1433 C C . ARG B 1 50 ? 14.602 10.828 0.529 1 98.5 50 ARG B C 1
ATOM 1435 O O . ARG B 1 50 ? 15.641 11.039 -0.099 1 98.5 50 ARG B O 1
ATOM 1442 N N . TYR B 1 51 ? 14.008 11.719 1.303 1 98.44 51 TYR B N 1
ATOM 1443 C CA . TYR B 1 51 ? 14.609 13.031 1.495 1 98.44 51 TYR B CA 1
ATOM 1444 C C . TYR B 1 51 ? 15.977 12.914 2.158 1 98.44 51 TYR B C 1
ATOM 1446 O O . TYR B 1 51 ? 16.922 13.625 1.792 1 98.44 51 TYR B O 1
ATOM 1454 N N . LEU B 1 52 ? 16.094 12.016 3.09 1 98.62 52 LEU B N 1
ATOM 1455 C CA . LEU B 1 52 ? 17.375 11.766 3.746 1 98.62 52 LEU B CA 1
ATOM 1456 C C . LEU B 1 52 ? 18.406 11.25 2.75 1 98.62 52 LEU B C 1
ATOM 1458 O O . LEU B 1 52 ? 19.5 11.797 2.646 1 98.62 52 LEU B O 1
ATOM 1462 N N . HIS B 1 53 ? 18 10.25 1.973 1 98.5 53 HIS B N 1
ATOM 1463 C CA . HIS B 1 53 ? 18.906 9.617 1.015 1 98.5 53 HIS B CA 1
ATOM 1464 C C . HIS B 1 53 ? 19.359 10.602 -0.054 1 98.5 53 HIS B C 1
ATOM 1466 O O . HIS B 1 53 ? 20.469 10.508 -0.567 1 98.5 53 HIS B O 1
ATOM 1472 N N . GLN B 1 54 ? 18.547 11.555 -0.314 1 97.94 54 GLN B N 1
ATOM 1473 C CA . GLN B 1 54 ? 18.828 12.516 -1.369 1 97.94 54 GLN B CA 1
ATOM 1474 C C . GLN B 1 54 ? 19.578 13.727 -0.821 1 97.94 54 GLN B C 1
ATOM 1476 O O . GLN B 1 54 ? 19.891 14.656 -1.565 1 97.94 54 GLN B O 1
ATOM 1481 N N . GLY B 1 55 ? 19.75 13.742 0.426 1 97.81 55 GLY B N 1
ATOM 1482 C CA . GLY B 1 55 ? 20.484 14.836 1.047 1 97.81 55 GLY B CA 1
ATOM 1483 C C . GLY B 1 55 ? 19.641 16.078 1.252 1 97.81 55 GLY B C 1
ATOM 1484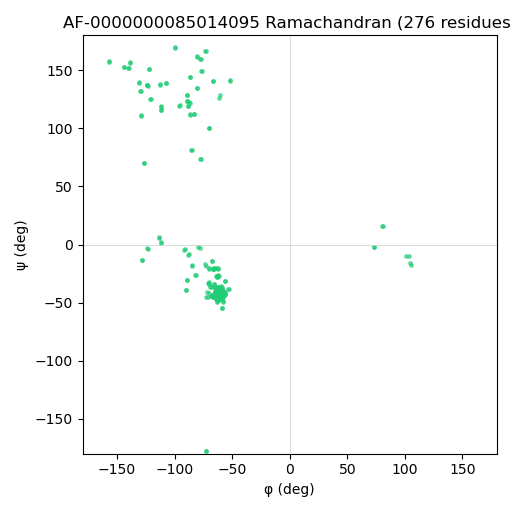 O O . GLY B 1 55 ? 20.172 17.156 1.518 1 97.81 55 GLY B O 1
ATOM 1485 N N . ARG B 1 56 ? 18.359 15.93 1.168 1 97.75 56 ARG B N 1
ATOM 1486 C CA . ARG B 1 56 ? 17.453 17.047 1.381 1 97.75 56 ARG B CA 1
ATOM 1487 C C . ARG B 1 56 ? 17.156 17.234 2.863 1 97.75 56 ARG B C 1
ATOM 1489 O O . ARG B 1 56 ? 16.656 18.281 3.275 1 97.75 56 ARG B O 1
ATOM 1496 N N . LEU B 1 57 ? 17.406 16.234 3.664 1 98 57 LEU B N 1
ATOM 1497 C CA . LEU B 1 57 ? 17.391 16.281 5.121 1 98 57 LEU B CA 1
ATOM 1498 C C . LEU B 1 57 ? 18.734 15.812 5.691 1 98 57 LEU B C 1
ATOM 1500 O O . LEU B 1 57 ? 19.328 14.859 5.188 1 98 57 LEU B O 1
ATOM 1504 N N . THR B 1 58 ? 19.156 16.531 6.668 1 98.19 58 THR B N 1
ATOM 1505 C CA . THR B 1 58 ? 20.25 15.984 7.465 1 98.19 58 THR B CA 1
ATOM 1506 C C . THR B 1 58 ? 19.75 14.852 8.359 1 98.19 58 THR B C 1
ATOM 1508 O O . THR B 1 58 ? 18.547 14.672 8.531 1 98.19 58 THR B O 1
ATOM 1511 N N . GLU B 1 59 ? 20.688 14.086 8.93 1 98.44 59 GLU B N 1
ATOM 1512 C CA . GLU B 1 59 ? 20.328 13.039 9.883 1 98.44 59 GLU B CA 1
ATOM 1513 C C . GLU B 1 59 ? 19.516 13.602 11.047 1 98.44 59 GLU B C 1
ATOM 1515 O O . GLU B 1 59 ? 18.531 13 11.461 1 98.44 59 GLU B O 1
ATOM 1520 N N . GLU B 1 60 ? 19.922 14.742 11.508 1 98.31 60 GLU B N 1
ATOM 1521 C CA . GLU B 1 60 ? 19.234 15.383 12.625 1 98.31 60 GLU B CA 1
ATOM 1522 C C . GLU B 1 60 ? 17.828 15.812 12.227 1 98.31 60 GLU B C 1
ATOM 1524 O O . GLU B 1 60 ? 16.875 15.609 12.977 1 98.31 60 GLU B O 1
ATOM 1529 N N . GLU B 1 61 ? 17.703 16.422 11.055 1 98.31 61 GLU B N 1
ATOM 1530 C CA . GLU B 1 61 ? 16.406 16.844 10.555 1 98.31 61 GLU B CA 1
ATOM 1531 C C . GLU B 1 61 ? 15.484 15.641 10.344 1 98.31 61 GLU B C 1
ATOM 1533 O O . GLU B 1 61 ? 14.289 15.703 10.648 1 98.31 61 GLU B O 1
ATOM 1538 N N . TYR B 1 62 ? 16.062 14.617 9.773 1 98.62 62 TYR B N 1
ATOM 1539 C CA . TYR B 1 62 ? 15.32 13.375 9.57 1 98.62 62 TYR B CA 1
ATOM 1540 C C . TYR B 1 62 ? 14.797 12.828 10.891 1 98.62 62 TYR B C 1
ATOM 1542 O O . TYR B 1 62 ? 13.625 12.469 11 1 98.62 62 TYR B O 1
ATOM 1550 N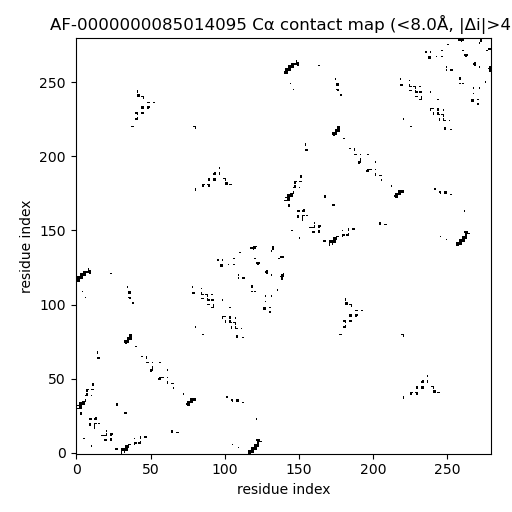 N . GLU B 1 63 ? 15.656 12.727 11.922 1 98.5 63 GLU B N 1
ATOM 1551 C CA . GLU B 1 63 ? 15.258 12.203 13.227 1 98.5 63 GLU B CA 1
ATOM 1552 C C . GLU B 1 63 ? 14.164 13.062 13.852 1 98.5 63 GLU B C 1
ATOM 1554 O O . GLU B 1 63 ? 13.219 12.539 14.453 1 98.5 63 GLU B O 1
ATOM 1559 N N . GLY B 1 64 ? 14.297 14.344 13.75 1 98.56 64 GLY B N 1
ATOM 1560 C CA . GLY B 1 64 ? 13.266 15.242 14.25 1 98.56 64 GLY B CA 1
ATOM 1561 C C . GLY B 1 64 ? 11.93 15.055 13.547 1 98.56 64 GLY B C 1
ATOM 1562 O O . GLY B 1 64 ? 10.883 15 14.203 1 98.56 64 GLY B O 1
ATOM 1563 N N . ALA B 1 65 ? 11.977 14.977 12.234 1 98.69 65 ALA B N 1
ATOM 1564 C CA . ALA B 1 65 ? 10.766 14.766 11.445 1 98.69 65 ALA B CA 1
ATOM 1565 C C . ALA B 1 65 ? 10.102 13.438 11.805 1 98.69 65 ALA B C 1
ATOM 1567 O O . ALA B 1 65 ? 8.875 13.367 11.953 1 98.69 65 ALA B O 1
ATOM 1568 N N . ASN B 1 66 ? 10.938 12.422 11.898 1 98.62 66 ASN B N 1
ATOM 1569 C CA . ASN B 1 66 ? 10.438 11.102 12.258 1 98.62 66 ASN B CA 1
ATOM 1570 C C . ASN B 1 66 ? 9.781 11.102 13.641 1 98.62 66 ASN B C 1
ATOM 1572 O O . ASN B 1 66 ? 8.742 10.477 13.836 1 98.62 66 ASN B O 1
ATOM 1576 N N . GLU B 1 67 ? 10.398 11.75 14.602 1 98.62 67 GLU B N 1
ATOM 1577 C CA . GLU B 1 67 ? 9.844 11.836 15.945 1 98.62 67 GLU B CA 1
ATOM 1578 C C . GLU B 1 67 ? 8.508 12.562 15.945 1 98.62 67 GLU B C 1
ATOM 1580 O O . GLU B 1 67 ? 7.562 12.141 16.609 1 98.62 67 GLU B O 1
ATOM 1585 N N . ALA B 1 68 ? 8.398 13.656 15.273 1 98.62 68 ALA B N 1
ATOM 1586 C CA . ALA B 1 68 ? 7.152 14.406 15.156 1 98.62 68 ALA B CA 1
ATOM 1587 C C . ALA B 1 68 ? 6.062 13.562 14.508 1 98.62 68 ALA B C 1
ATOM 1589 O O . ALA B 1 68 ? 4.918 13.555 14.969 1 98.62 68 ALA B O 1
ATOM 1590 N N . PHE B 1 69 ? 6.461 12.852 13.477 1 98.81 69 PHE B N 1
ATOM 1591 C CA . PHE B 1 69 ? 5.512 11.984 12.797 1 98.81 69 PHE B CA 1
ATOM 1592 C C . PHE B 1 69 ? 5.008 10.891 13.734 1 98.81 69 PHE B C 1
ATOM 1594 O O . PHE B 1 69 ? 3.805 10.625 13.789 1 98.81 69 PHE B O 1
ATOM 1601 N N . GLU B 1 70 ? 5.91 10.258 14.422 1 98.81 70 GLU B N 1
ATOM 1602 C CA . GLU B 1 70 ? 5.535 9.203 15.352 1 98.81 70 GLU B CA 1
ATOM 1603 C C . GLU B 1 70 ? 4.566 9.719 16.422 1 98.81 70 GLU B C 1
ATOM 1605 O O . GLU B 1 70 ? 3.613 9.031 16.781 1 98.81 70 GLU B O 1
ATOM 1610 N N . ALA B 1 71 ? 4.801 10.875 16.906 1 98.44 71 ALA B N 1
ATOM 1611 C CA . ALA B 1 71 ? 3.918 11.484 17.906 1 98.44 71 ALA B CA 1
ATOM 1612 C C . ALA B 1 71 ? 2.523 11.719 17.328 1 98.44 71 ALA B C 1
ATOM 1614 O O . ALA B 1 71 ? 1.521 11.375 17.969 1 98.44 71 ALA B O 1
ATOM 1615 N N . ASP B 1 72 ? 2.449 12.289 16.141 1 98.62 72 ASP B N 1
ATOM 1616 C CA . ASP B 1 72 ? 1.17 12.547 15.484 1 98.62 72 ASP B CA 1
ATOM 1617 C C . ASP B 1 72 ? 0.45 11.234 15.156 1 98.62 72 ASP B C 1
ATOM 1619 O O . ASP B 1 72 ? -0.768 11.133 15.32 1 98.62 72 ASP B O 1
ATOM 1623 N N . TRP B 1 73 ? 1.224 10.219 14.656 1 98.69 73 TRP B N 1
ATOM 1624 C CA . TRP B 1 73 ? 0.64 8.922 14.312 1 98.69 73 TRP B CA 1
ATOM 1625 C C . TRP B 1 73 ? -0.018 8.281 15.531 1 98.69 73 TRP B C 1
ATOM 1627 O O . TRP B 1 73 ? -1.062 7.637 15.414 1 98.69 73 TRP B O 1
ATOM 1637 N N . GLY B 1 74 ? 0.603 8.492 16.672 1 98.25 74 GLY B N 1
ATOM 1638 C CA . GLY B 1 74 ? 0.087 7.926 17.922 1 98.25 74 GLY B CA 1
ATOM 1639 C C . GLY B 1 74 ? -1.294 8.438 18.281 1 98.25 74 GLY B C 1
ATOM 1640 O O . GLY B 1 74 ? -2.021 7.797 19.031 1 98.25 74 GLY B O 1
ATOM 1641 N N . THR B 1 75 ? -1.704 9.586 17.75 1 97.81 75 THR B N 1
ATOM 1642 C CA . THR B 1 75 ? -2.998 10.18 18.078 1 97.81 75 THR B CA 1
ATOM 1643 C C . THR B 1 75 ? -3.924 10.148 16.859 1 97.81 75 THR B C 1
ATOM 1645 O O . THR B 1 75 ? -5.043 10.656 16.922 1 97.81 75 THR B O 1
ATOM 1648 N N . THR B 1 76 ? -3.49 9.602 15.773 1 98.62 76 THR B N 1
ATOM 1649 C CA . THR B 1 76 ? -4.258 9.508 14.539 1 98.62 76 THR B CA 1
ATOM 1650 C C . THR B 1 76 ? -5.238 8.344 14.594 1 98.62 76 THR B C 1
ATOM 1652 O O . THR B 1 76 ? -4.906 7.27 15.102 1 98.62 76 THR B O 1
ATOM 1655 N N . ASN B 1 77 ? -6.453 8.562 14.188 1 98.31 77 ASN B N 1
ATOM 1656 C CA . ASN B 1 77 ? -7.379 7.461 13.938 1 98.31 77 ASN B CA 1
ATOM 1657 C C . ASN B 1 77 ? -6.984 6.672 12.695 1 98.31 77 ASN B C 1
ATOM 1659 O O . ASN B 1 77 ? -7.309 7.066 11.57 1 98.31 77 ASN B O 1
ATOM 1663 N N . VAL B 1 78 ? -6.344 5.547 12.906 1 98.75 78 VAL B N 1
ATOM 1664 C CA . VAL B 1 78 ? -5.812 4.754 11.797 1 98.75 78 VAL B CA 1
ATOM 1665 C C . VAL B 1 78 ? -6.871 3.766 11.32 1 98.75 78 VAL B C 1
ATOM 1667 O O . VAL B 1 78 ? -7.402 2.982 12.109 1 98.75 78 VAL B O 1
ATOM 1670 N N . VAL B 1 79 ? -7.199 3.842 10.047 1 98.81 79 VAL B N 1
ATOM 1671 C CA . VAL B 1 79 ? -8.133 2.902 9.43 1 98.81 79 VAL B CA 1
ATOM 1672 C C . VAL B 1 79 ? -7.367 1.687 8.906 1 98.81 79 VAL B C 1
ATOM 1674 O O . VAL B 1 79 ? -6.523 1.811 8.016 1 98.81 79 VAL B O 1
ATOM 1677 N N . ASP B 1 80 ? -7.723 0.544 9.438 1 98.69 80 ASP B N 1
ATOM 1678 C CA . ASP B 1 80 ? -7.031 -0.692 9.086 1 98.69 80 ASP B CA 1
ATOM 1679 C C . ASP B 1 80 ? -7.547 -1.244 7.758 1 98.69 80 ASP B C 1
ATOM 1681 O O . ASP B 1 80 ? -8.625 -0.86 7.293 1 98.69 80 ASP B O 1
ATOM 1685 N N . LEU B 1 81 ? -6.672 -2.158 7.164 1 98.75 81 LEU B N 1
ATOM 1686 C CA . LEU B 1 81 ? -7.059 -2.812 5.918 1 98.75 81 LEU B CA 1
ATOM 1687 C C . LEU B 1 81 ? -7.91 -4.047 6.195 1 98.75 81 LEU B C 1
ATOM 1689 O O . LEU B 1 81 ? -7.418 -5.176 6.121 1 98.75 81 LEU B O 1
ATOM 1693 N N . THR B 1 82 ? -9.18 -3.814 6.422 1 98.44 82 THR B N 1
ATOM 1694 C CA . THR B 1 82 ? -10.094 -4.934 6.598 1 98.44 82 THR B CA 1
ATOM 1695 C C . THR B 1 82 ? -10.453 -5.562 5.254 1 98.44 82 THR B C 1
ATOM 1697 O O . THR B 1 82 ? -10.273 -4.934 4.207 1 98.44 82 THR B O 1
ATOM 1700 N N . PRO B 1 83 ? -10.922 -6.832 5.277 1 98.25 83 PRO B N 1
ATOM 1701 C CA . PRO B 1 83 ? -11.375 -7.438 4.02 1 98.25 83 PRO B CA 1
ATOM 1702 C C . PRO B 1 83 ? -12.406 -6.586 3.287 1 98.25 83 PRO B C 1
ATOM 1704 O O . PRO B 1 83 ? -12.367 -6.477 2.061 1 98.25 83 PRO B O 1
ATOM 1707 N N . ALA B 1 84 ? -13.289 -5.969 4.074 1 98.44 84 ALA B N 1
ATOM 1708 C CA . ALA B 1 84 ? -14.305 -5.109 3.469 1 98.44 84 ALA B CA 1
ATOM 1709 C C . ALA B 1 84 ? -13.664 -3.885 2.816 1 98.44 84 ALA B C 1
ATOM 1711 O O . ALA B 1 84 ? -14.055 -3.486 1.717 1 98.44 84 ALA B O 1
ATOM 1712 N N . LEU B 1 85 ? -12.727 -3.258 3.441 1 98.81 85 LEU B N 1
ATOM 1713 C CA . LEU B 1 85 ? -12.039 -2.1 2.879 1 98.81 85 LEU B CA 1
ATOM 1714 C C . LEU B 1 85 ? -11.273 -2.482 1.62 1 98.81 85 LEU B C 1
ATOM 1716 O O . LEU B 1 85 ? -11.281 -1.745 0.631 1 98.81 85 LEU B O 1
ATOM 1720 N N . LEU B 1 86 ? -10.594 -3.65 1.657 1 98.88 86 LEU B N 1
ATOM 1721 C CA . LEU B 1 86 ? -9.844 -4.133 0.502 1 98.88 86 LEU B CA 1
ATOM 1722 C C . LEU B 1 86 ? -10.766 -4.352 -0.692 1 98.88 86 LEU B C 1
ATOM 1724 O O . LEU B 1 86 ? -10.445 -3.949 -1.812 1 98.88 86 LEU B O 1
ATOM 1728 N N . ARG B 1 87 ? -11.891 -4.918 -0.449 1 98.69 87 ARG B N 1
ATOM 1729 C CA . ARG B 1 87 ? -12.852 -5.152 -1.524 1 98.69 87 ARG B CA 1
ATOM 1730 C C . ARG B 1 87 ? -13.367 -3.836 -2.098 1 98.69 87 ARG B C 1
ATOM 1732 O O . ARG B 1 87 ? -13.492 -3.691 -3.314 1 98.69 87 ARG B O 1
ATOM 1739 N N . LEU B 1 88 ? -13.664 -2.914 -1.202 1 98.81 88 LEU B N 1
ATOM 1740 C CA . LEU B 1 88 ? -14.094 -1.596 -1.653 1 98.81 88 LEU B CA 1
ATOM 1741 C C . LEU B 1 88 ? -13.023 -0.938 -2.518 1 98.81 88 LEU B C 1
ATOM 1743 O O . LEU B 1 88 ? -13.336 -0.353 -3.559 1 98.81 88 LEU B O 1
ATOM 1747 N N . ALA B 1 89 ? -11.781 -0.984 -2.107 1 98.94 89 ALA B N 1
ATOM 1748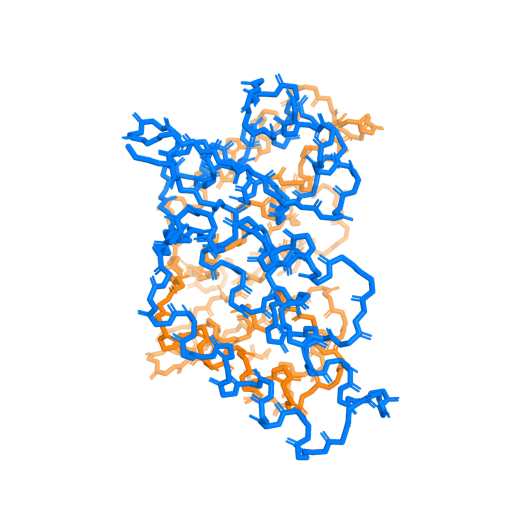 C CA . ALA B 1 89 ? -10.688 -0.431 -2.9 1 98.94 89 ALA B CA 1
ATOM 1749 C C . ALA B 1 89 ? -10.625 -1.077 -4.281 1 98.94 89 ALA B C 1
ATOM 1751 O O . ALA B 1 89 ? -10.445 -0.388 -5.289 1 98.94 89 ALA B O 1
ATOM 1752 N N . GLY B 1 90 ? -10.758 -2.414 -4.348 1 98.88 90 GLY B N 1
ATOM 1753 C CA . GLY B 1 90 ? -10.797 -3.107 -5.625 1 98.88 90 GLY B CA 1
ATOM 1754 C C . GLY B 1 90 ? -11.898 -2.607 -6.539 1 98.88 90 GLY B C 1
ATOM 1755 O O . GLY B 1 90 ? -11.688 -2.42 -7.738 1 98.88 90 GLY B O 1
ATOM 1756 N N . ASP B 1 91 ? -13.078 -2.391 -5.957 1 98.75 91 ASP B N 1
ATOM 1757 C CA . ASP B 1 91 ? -14.211 -1.897 -6.73 1 98.75 91 ASP B CA 1
ATOM 1758 C C . ASP B 1 91 ? -13.945 -0.493 -7.266 1 98.75 91 ASP B C 1
ATOM 1760 O O . ASP B 1 91 ? -14.32 -0.172 -8.398 1 98.75 91 ASP B O 1
ATOM 1764 N N . LEU B 1 92 ? -13.352 0.319 -6.48 1 98.81 92 LEU B N 1
ATOM 1765 C CA . LEU B 1 92 ? -13 1.673 -6.895 1 98.81 92 LEU B CA 1
ATOM 1766 C C . LEU B 1 92 ? -12.016 1.646 -8.062 1 98.81 92 LEU B C 1
ATOM 1768 O O . LEU B 1 92 ? -12.117 2.461 -8.984 1 98.81 92 LEU B O 1
ATOM 1772 N N . LEU B 1 93 ? -11.07 0.726 -8.008 1 98.81 93 LEU B N 1
ATOM 1773 C CA . LEU B 1 93 ? -10.07 0.607 -9.07 1 98.81 93 LEU B CA 1
ATOM 1774 C C . LEU B 1 93 ? -10.727 0.221 -10.391 1 98.81 93 LEU B C 1
ATOM 1776 O O . LEU B 1 93 ? -10.344 0.724 -11.453 1 98.81 93 LEU B O 1
ATOM 1780 N N . ARG B 1 94 ? -11.68 -0.654 -10.32 1 98.75 94 ARG B N 1
ATOM 1781 C CA . ARG B 1 94 ? -12.406 -1.036 -11.523 1 98.75 94 ARG B CA 1
ATOM 1782 C C . ARG B 1 94 ? -13.203 0.142 -12.078 1 98.75 94 ARG B C 1
ATOM 1784 O O . ARG B 1 94 ? -13.258 0.337 -13.297 1 98.75 94 ARG B O 1
ATOM 1791 N N . ALA B 1 95 ? -13.727 0.926 -11.242 1 98.25 95 ALA B N 1
ATOM 1792 C CA . ALA B 1 95 ? -14.664 1.985 -11.625 1 98.25 95 ALA B CA 1
ATOM 1793 C C . ALA B 1 95 ? -13.914 3.221 -12.117 1 98.25 95 ALA B C 1
ATOM 1795 O O . ALA B 1 95 ? -14.445 4.004 -12.906 1 98.25 95 ALA B O 1
ATOM 1796 N N . HIS B 1 96 ? -12.68 3.443 -11.688 1 98.06 96 HIS B N 1
ATOM 1797 C CA . HIS B 1 96 ? -11.953 4.68 -11.961 1 98.06 96 HIS B CA 1
ATOM 1798 C C . HIS B 1 96 ? -10.57 4.395 -12.523 1 98.06 96 HIS B C 1
ATOM 1800 O O . HIS B 1 96 ? -9.633 4.117 -11.773 1 98.06 96 HIS B O 1
ATOM 1806 N N . ALA B 1 97 ? -10.352 4.695 -13.758 1 97.25 97 ALA B N 1
ATOM 1807 C CA . ALA B 1 97 ? -9.141 4.316 -14.477 1 97.25 97 ALA B CA 1
ATOM 1808 C C . ALA B 1 97 ? -7.945 5.152 -14.023 1 97.25 97 ALA B C 1
ATOM 1810 O O . ALA B 1 97 ? -6.793 4.766 -14.234 1 97.25 97 ALA B O 1
ATOM 1811 N N . GLU B 1 98 ? -8.219 6.242 -13.375 1 96.25 98 GLU B N 1
ATOM 1812 C CA . GLU B 1 98 ? -7.148 7.164 -13.008 1 96.25 98 GLU B CA 1
ATOM 1813 C C . GLU B 1 98 ? -6.543 6.789 -11.656 1 96.25 98 GLU B C 1
ATOM 1815 O O . GLU B 1 98 ? -5.496 7.316 -11.273 1 96.25 98 GLU B O 1
ATOM 1820 N N . LEU B 1 99 ? -7.176 5.828 -10.945 1 97.88 99 LEU B N 1
ATOM 1821 C CA . LEU B 1 99 ? -6.715 5.488 -9.609 1 97.88 99 LEU B CA 1
ATOM 1822 C C . LEU B 1 99 ? -5.613 4.434 -9.664 1 97.88 99 LEU B C 1
ATOM 1824 O O . LEU B 1 99 ? -5.68 3.502 -10.469 1 97.88 99 LEU B O 1
ATOM 1828 N N . ARG B 1 100 ? -4.695 4.555 -8.797 1 98.25 100 ARG B N 1
ATOM 1829 C CA . ARG B 1 100 ? -3.746 3.496 -8.469 1 98.25 100 ARG B CA 1
ATOM 1830 C C . ARG B 1 100 ? -4.152 2.773 -7.191 1 98.25 100 ARG B C 1
ATOM 1832 O O . ARG B 1 100 ? -5.059 3.217 -6.484 1 98.25 100 ARG B O 1
ATOM 1839 N N . ALA B 1 101 ? -3.498 1.686 -6.926 1 98.69 101 ALA B N 1
ATOM 1840 C CA . ALA B 1 101 ? -3.891 0.814 -5.82 1 98.69 101 ALA B CA 1
ATOM 1841 C C . ALA B 1 101 ? -3.861 1.565 -4.492 1 98.69 101 ALA B C 1
ATOM 1843 O O . ALA B 1 101 ? -4.832 1.529 -3.73 1 98.69 101 ALA B O 1
ATOM 1844 N N . MET B 1 102 ? -2.777 2.334 -4.215 1 98.31 102 MET B N 1
ATOM 1845 C CA . MET B 1 102 ? -2.645 3.031 -2.939 1 98.31 102 MET B CA 1
ATOM 1846 C C . MET B 1 102 ? -3.648 4.176 -2.838 1 98.31 102 MET B C 1
ATOM 1848 O O . MET B 1 102 ? -4.188 4.438 -1.763 1 98.31 102 MET B O 1
ATOM 1852 N N . ASP B 1 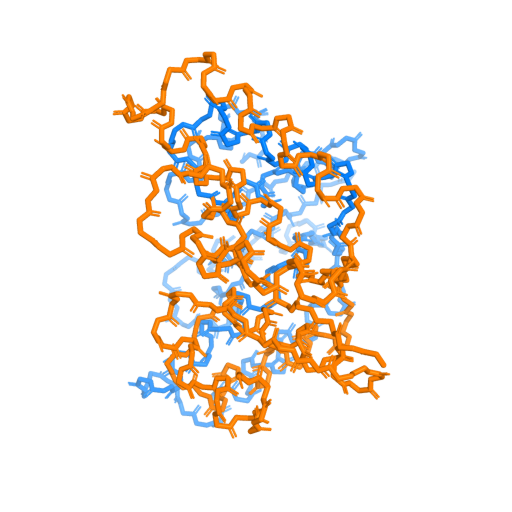103 ? -3.938 4.82 -3.984 1 98.62 103 ASP B N 1
ATOM 1853 C CA . ASP B 1 103 ? -4.98 5.844 -4.012 1 98.62 103 ASP B CA 1
ATOM 1854 C C . ASP B 1 103 ? -6.336 5.258 -3.621 1 98.62 103 ASP B C 1
ATOM 1856 O O . ASP B 1 103 ? -7.078 5.859 -2.846 1 98.62 103 ASP B O 1
ATOM 1860 N N . ALA B 1 104 ? -6.641 4.109 -4.172 1 98.88 104 ALA B N 1
ATOM 1861 C CA . ALA B 1 104 ? -7.918 3.457 -3.902 1 98.88 104 ALA B CA 1
ATOM 1862 C C . ALA B 1 104 ? -8.039 3.074 -2.432 1 98.88 104 ALA B C 1
ATOM 1864 O O . ALA B 1 104 ? -9.133 3.145 -1.854 1 98.88 104 ALA B O 1
ATOM 1865 N N . LEU B 1 105 ? -6.969 2.656 -1.821 1 98.94 105 LEU B N 1
ATOM 1866 C CA . LEU B 1 105 ? -6.988 2.318 -0.403 1 98.94 105 LEU B CA 1
ATOM 1867 C C . LEU B 1 105 ? -7.262 3.555 0.447 1 98.94 105 LEU B C 1
ATOM 1869 O O . LEU B 1 105 ? -8.047 3.5 1.395 1 98.94 105 LEU B O 1
ATOM 1873 N N . HIS B 1 106 ? -6.617 4.656 0.135 1 98.94 106 HIS B N 1
ATOM 1874 C CA . HIS B 1 106 ? -6.891 5.906 0.836 1 98.94 106 HIS B CA 1
ATOM 1875 C C . HIS B 1 106 ? -8.352 6.309 0.693 1 98.94 106 HIS B C 1
ATOM 1877 O O . HIS B 1 106 ? -8.992 6.707 1.671 1 98.94 106 HIS B O 1
ATOM 1883 N N . LEU B 1 107 ? -8.844 6.203 -0.509 1 98.81 107 LEU B N 1
ATOM 1884 C CA . LEU B 1 107 ? -10.219 6.605 -0.764 1 98.81 107 LEU B CA 1
ATOM 1885 C C . LEU B 1 107 ? -11.195 5.695 -0.028 1 98.81 107 LEU B C 1
ATOM 1887 O O . LEU B 1 107 ? -12.164 6.168 0.567 1 98.81 107 LEU B O 1
ATOM 1891 N N . ALA B 1 108 ? -10.969 4.406 -0.088 1 98.88 108 ALA B N 1
ATOM 1892 C CA . ALA B 1 108 ? -11.812 3.455 0.632 1 98.88 108 ALA B CA 1
ATOM 1893 C C . ALA B 1 108 ? -11.82 3.756 2.129 1 98.88 108 ALA B C 1
ATOM 1895 O O . ALA B 1 108 ? -12.875 3.723 2.766 1 98.88 108 ALA B O 1
ATOM 1896 N N . ALA B 1 109 ? -10.68 4.051 2.668 1 98.88 109 ALA B N 1
ATOM 1897 C CA . ALA B 1 109 ? -10.57 4.383 4.086 1 98.88 109 ALA B CA 1
ATOM 1898 C C . ALA B 1 109 ? -11.352 5.652 4.414 1 98.88 109 ALA B C 1
ATOM 1900 O O . ALA B 1 109 ? -12.086 5.699 5.406 1 98.88 109 ALA B O 1
ATOM 1901 N N . ALA B 1 110 ? -11.195 6.645 3.588 1 98.75 110 ALA B N 1
ATOM 1902 C CA . ALA B 1 110 ? -11.914 7.898 3.793 1 98.75 110 ALA B CA 1
ATOM 1903 C C . ALA B 1 110 ? -13.422 7.672 3.75 1 98.75 110 ALA B C 1
ATOM 1905 O O . ALA B 1 110 ? -14.164 8.227 4.566 1 98.75 110 ALA B O 1
ATOM 1906 N N . LEU B 1 111 ? -13.867 6.887 2.818 1 98.44 111 LEU B N 1
ATOM 1907 C CA . LEU B 1 111 ? -15.289 6.586 2.684 1 98.44 111 LEU B CA 1
ATOM 1908 C C . LEU B 1 111 ? -15.812 5.863 3.918 1 98.44 111 LEU B C 1
ATOM 1910 O O . LEU B 1 111 ? -16.938 6.105 4.355 1 98.44 111 LEU B O 1
ATOM 1914 N N . GLU B 1 112 ? -15.023 5.004 4.453 1 98.19 112 GLU B N 1
ATOM 1915 C CA . GLU B 1 112 ? -15.422 4.324 5.684 1 98.19 112 GLU B CA 1
ATOM 1916 C C . GLU B 1 112 ? -15.562 5.316 6.836 1 98.19 112 GLU B C 1
ATOM 1918 O O . GLU B 1 112 ? -16.531 5.246 7.605 1 98.19 112 GLU B O 1
ATOM 1923 N N . VAL B 1 113 ? -14.617 6.195 6.98 1 98.06 113 VAL B N 1
ATOM 1924 C CA . VAL B 1 113 ? -14.656 7.199 8.039 1 98.06 113 VAL B CA 1
ATOM 1925 C C . VAL B 1 113 ? -15.891 8.078 7.871 1 98.06 113 VAL B C 1
ATOM 1927 O O . VAL B 1 113 ? -16.547 8.43 8.852 1 98.06 113 VAL B O 1
ATOM 1930 N N . ARG B 1 114 ? -16.172 8.383 6.684 1 96.94 114 ARG B N 1
ATOM 1931 C CA . ARG B 1 114 ? -17.266 9.297 6.367 1 96.94 114 ARG B CA 1
ATOM 1932 C C . ARG B 1 114 ? -18.609 8.711 6.781 1 96.94 114 ARG B C 1
ATOM 1934 O O . ARG B 1 114 ? -19.594 9.438 6.914 1 96.94 114 ARG B O 1
ATOM 1941 N N . MET B 1 115 ? -18.688 7.41 6.957 1 95.69 115 MET B N 1
ATOM 1942 C CA . MET B 1 115 ? -19.922 6.75 7.352 1 95.69 115 MET B CA 1
ATOM 1943 C C . MET B 1 115 ? -20.344 7.164 8.766 1 95.69 115 MET B C 1
ATOM 1945 O O . MET B 1 115 ? -21.516 7.098 9.109 1 95.69 115 MET B O 1
ATOM 1949 N N . THR B 1 116 ? -19.375 7.664 9.555 1 95 116 THR B N 1
ATOM 1950 C CA . THR B 1 116 ? -19.703 7.895 10.953 1 95 116 THR B CA 1
ATOM 1951 C C . THR B 1 116 ? -19.344 9.32 11.367 1 95 116 THR B C 1
ATOM 1953 O O . THR B 1 116 ? -19.734 9.781 12.445 1 95 116 THR B O 1
ATOM 1956 N N . GLU B 1 117 ? -18.578 9.984 10.539 1 94.44 117 GLU B N 1
ATOM 1957 C CA . GLU B 1 117 ? -18.109 11.328 10.883 1 94.44 117 GLU B CA 1
ATOM 1958 C C . GLU B 1 117 ? -18.141 12.25 9.672 1 94.44 117 GLU B C 1
ATOM 1960 O O . GLU B 1 117 ? -18.062 11.789 8.531 1 94.44 117 GLU B O 1
ATOM 1965 N N . GLU B 1 118 ? -18.312 13.492 9.977 1 96.19 118 GLU B N 1
ATOM 1966 C CA . GLU B 1 118 ? -18 14.469 8.93 1 96.19 118 GLU B CA 1
ATOM 1967 C C . GLU B 1 118 ? -16.5 14.477 8.609 1 96.19 118 GLU B C 1
ATOM 1969 O O . GLU B 1 118 ? -15.672 14.367 9.516 1 96.19 118 GLU B O 1
ATOM 1974 N N . LEU B 1 119 ? -16.281 14.617 7.328 1 96.56 119 LEU B N 1
ATOM 1975 C CA . LEU B 1 119 ? -14.891 14.43 6.93 1 96.56 119 LEU B CA 1
ATOM 1976 C C . LEU B 1 119 ? -14.43 15.586 6.039 1 96.56 119 LEU B C 1
ATOM 1978 O O . LEU B 1 119 ? -15.172 16.047 5.176 1 96.56 119 LEU B O 1
ATOM 1982 N N . ARG B 1 120 ? -13.203 16.016 6.297 1 97.88 120 ARG B N 1
ATOM 1983 C CA . ARG B 1 120 ? -12.445 16.828 5.352 1 97.88 120 ARG B CA 1
ATOM 1984 C C . ARG B 1 120 ? -11.258 16.047 4.789 1 97.88 120 ARG B C 1
ATOM 1986 O O . ARG B 1 120 ? -10.336 15.695 5.523 1 97.88 120 ARG B O 1
ATOM 1993 N N . PHE B 1 121 ? -11.352 15.844 3.486 1 98.25 121 PHE B N 1
ATOM 1994 C CA . PHE B 1 121 ? -10.352 15.031 2.807 1 98.25 121 PHE B CA 1
ATOM 1995 C C . PHE B 1 121 ? -9.266 15.906 2.191 1 98.25 121 PHE B C 1
ATOM 1997 O O . PHE B 1 121 ? -9.555 16.766 1.354 1 98.25 121 PHE B O 1
ATOM 2004 N N . LEU B 1 122 ? -8.047 15.742 2.594 1 98.25 122 LEU B N 1
ATOM 2005 C CA . LEU B 1 122 ? -6.957 16.562 2.059 1 98.25 122 LEU B CA 1
ATOM 2006 C C . LEU B 1 122 ? -5.898 15.68 1.398 1 98.25 122 LEU B C 1
ATOM 2008 O O . LEU B 1 122 ? -5.406 14.727 2.006 1 98.25 122 LEU B O 1
ATOM 2012 N N . THR B 1 123 ? -5.605 15.953 0.184 1 98.31 123 THR B N 1
ATOM 2013 C CA . THR B 1 123 ? -4.574 15.305 -0.62 1 98.31 123 THR B CA 1
ATOM 2014 C C . THR B 1 123 ? -3.906 16.312 -1.551 1 98.31 123 THR B C 1
ATOM 2016 O O . THR B 1 123 ? -4.516 17.312 -1.933 1 98.31 123 THR B O 1
ATOM 2019 N N . PHE B 1 124 ? -2.682 16.078 -1.91 1 97.75 124 PHE B N 1
ATOM 2020 C CA . PHE B 1 124 ? -1.98 16.922 -2.883 1 97.75 124 PHE B CA 1
ATOM 2021 C C . PHE B 1 124 ? -1.688 16.125 -4.156 1 97.75 124 PHE B C 1
ATOM 2023 O O . PHE B 1 124 ? -0.864 16.547 -4.973 1 97.75 124 PHE B O 1
ATOM 2030 N N . ASN B 1 125 ? -2.199 14.93 -4.191 1 97.19 125 ASN B N 1
ATOM 2031 C CA . ASN B 1 125 ? -2.256 14.164 -5.43 1 97.19 125 ASN B CA 1
ATOM 2032 C C . ASN B 1 125 ? -3.467 14.555 -6.273 1 97.19 125 ASN B C 1
ATOM 2034 O O . ASN B 1 125 ? -4.602 14.211 -5.934 1 97.19 125 ASN B O 1
ATOM 2038 N N . LEU B 1 126 ? -3.238 15.156 -7.391 1 95.75 126 LEU B N 1
ATOM 2039 C CA . LEU B 1 126 ? -4.289 15.766 -8.203 1 95.75 126 LEU B CA 1
ATOM 2040 C C . LEU B 1 126 ? -5.273 14.711 -8.695 1 95.75 126 LEU B C 1
ATOM 2042 O O . LEU B 1 126 ? -6.488 14.93 -8.664 1 95.75 126 LEU B O 1
ATOM 2046 N N . ASP B 1 127 ? -4.785 13.586 -9.18 1 95.56 127 ASP B N 1
ATOM 2047 C CA . ASP B 1 127 ? -5.66 12.531 -9.688 1 95.56 127 ASP B CA 1
ATOM 2048 C C . ASP B 1 127 ? -6.562 11.992 -8.578 1 95.56 127 ASP B C 1
ATOM 2050 O O . ASP B 1 127 ? -7.77 11.844 -8.773 1 95.56 127 ASP B O 1
ATOM 2054 N N . LEU B 1 128 ? -6.004 11.703 -7.414 1 97.69 128 LEU B N 1
ATOM 2055 C CA . LEU B 1 128 ? -6.789 11.242 -6.273 1 97.69 128 LEU B CA 1
ATOM 2056 C C . LEU B 1 128 ? -7.797 12.297 -5.844 1 97.69 128 LEU B C 1
ATOM 2058 O O . LEU B 1 128 ? -8.945 11.977 -5.523 1 97.69 128 LEU B O 1
ATOM 2062 N N . GLY B 1 129 ? -7.34 13.523 -5.875 1 97.5 129 GLY B N 1
ATOM 2063 C CA . GLY B 1 129 ? -8.219 14.617 -5.492 1 97.5 129 GLY B CA 1
ATOM 2064 C C . GLY B 1 129 ? -9.461 14.719 -6.359 1 97.5 129 GLY B C 1
ATOM 2065 O O . GLY B 1 129 ? -10.562 14.938 -5.852 1 97.5 129 GLY B O 1
ATOM 2066 N N . GLN B 1 130 ? -9.289 14.562 -7.645 1 96.44 130 GLN B N 1
ATOM 2067 C CA . GLN B 1 130 ? -10.398 14.656 -8.586 1 96.44 130 GLN B CA 1
ATOM 2068 C C . GLN B 1 130 ? -11.43 13.562 -8.328 1 96.44 130 GLN B C 1
ATOM 2070 O O . GLN B 1 130 ? -12.633 13.836 -8.281 1 96.44 130 GLN B O 1
ATOM 2075 N N . VAL B 1 131 ? -10.977 12.352 -8.148 1 97.5 131 VAL B N 1
ATOM 2076 C CA . VAL B 1 131 ? -11.875 11.227 -7.914 1 97.5 131 VAL B CA 1
ATOM 2077 C C . VAL B 1 131 ? -12.555 11.391 -6.555 1 97.5 131 VAL B C 1
ATOM 2079 O O . VAL B 1 131 ? -13.758 11.141 -6.426 1 97.5 131 VAL B O 1
ATOM 2082 N N . ALA B 1 132 ? -11.805 11.789 -5.523 1 97.94 132 ALA B N 1
ATOM 2083 C CA . ALA B 1 132 ? -12.344 11.984 -4.18 1 97.94 132 ALA B CA 1
ATOM 2084 C C . ALA B 1 132 ? -13.453 13.031 -4.188 1 97.94 132 ALA B C 1
ATOM 2086 O O . ALA B 1 132 ? -14.492 12.852 -3.553 1 97.94 132 ALA B O 1
ATOM 2087 N N . GLN B 1 133 ? -13.234 14.141 -4.887 1 96.06 133 GLN B N 1
ATOM 2088 C CA . GLN B 1 133 ? -14.234 15.203 -4.961 1 96.06 133 GLN B CA 1
ATOM 2089 C C . GLN B 1 133 ? -15.523 14.695 -5.598 1 96.06 133 GLN B C 1
ATOM 2091 O O . GLN B 1 133 ? -16.625 15.078 -5.18 1 96.06 133 GLN B O 1
ATOM 2096 N N . ALA B 1 134 ? -15.383 13.867 -6.555 1 95.31 134 ALA B N 1
ATOM 2097 C CA . ALA B 1 134 ? -16.547 13.312 -7.234 1 95.31 134 ALA B CA 1
ATOM 2098 C C . ALA B 1 134 ? -17.328 12.367 -6.312 1 95.31 134 ALA B C 1
ATOM 2100 O O . ALA B 1 134 ? -18.547 12.336 -6.344 1 95.31 134 ALA B O 1
ATOM 2101 N N . LEU B 1 135 ? -16.688 11.602 -5.48 1 95.62 135 LEU B N 1
ATOM 2102 C CA . LEU B 1 135 ? -17.312 10.562 -4.668 1 95.62 135 LEU B CA 1
ATOM 2103 C C . LEU B 1 135 ? -17.781 11.125 -3.328 1 95.62 135 LEU B C 1
ATOM 2105 O O . LEU B 1 135 ? -18.703 10.578 -2.709 1 95.62 135 LEU B O 1
ATOM 2109 N N . MET B 1 136 ? -17.109 12.07 -2.877 1 96.12 136 MET B N 1
ATOM 2110 C CA . MET B 1 136 ? -17.422 12.664 -1.578 1 96.12 136 MET B CA 1
ATOM 2111 C C . MET B 1 136 ? -17.594 14.172 -1.692 1 96.12 136 MET B C 1
ATOM 2113 O O . MET B 1 136 ? -16.844 14.938 -1.076 1 96.12 136 MET B O 1
ATOM 2117 N N . PRO B 1 137 ? -18.688 14.508 -2.342 1 91.12 137 PRO B N 1
ATOM 2118 C CA . PRO B 1 137 ? -18.906 15.953 -2.43 1 91.12 137 PRO B CA 1
ATOM 2119 C C . PRO B 1 137 ? -19.062 16.609 -1.061 1 91.12 137 PRO B C 1
ATOM 2121 O O . PRO B 1 137 ? -19.672 16.031 -0.156 1 91.12 137 PRO B O 1
ATOM 2124 N N . GLY B 1 138 ? -18.266 17.656 -0.754 1 89.56 138 GLY B N 1
ATOM 2125 C CA . GLY B 1 138 ? -18.359 18.375 0.508 1 89.56 138 GLY B CA 1
ATOM 2126 C C . GLY B 1 138 ? -17.25 18.031 1.477 1 89.56 138 GLY B C 1
ATOM 2127 O O . GLY B 1 138 ? -17.109 18.656 2.525 1 89.56 138 GLY B O 1
ATOM 2128 N N . ALA B 1 139 ? -16.531 17 1.097 1 90.06 139 ALA B N 1
ATOM 2129 C CA . ALA B 1 139 ? -15.477 16.516 1.988 1 90.06 139 ALA B CA 1
ATOM 2130 C C . ALA B 1 139 ? -14.242 17.406 1.893 1 90.06 139 ALA B C 1
ATOM 2132 O O . ALA B 1 139 ? -13.273 17.219 2.635 1 90.06 139 ALA B O 1
ATOM 2133 N N . TYR B 1 140 ? -14.273 18.375 1.046 1 87.44 140 TYR B N 1
ATOM 2134 C CA . TYR B 1 140 ? -13.117 19.25 0.893 1 87.44 140 TYR B CA 1
ATOM 2135 C C . TYR B 1 140 ? -13.414 20.656 1.429 1 87.44 140 TYR B C 1
ATOM 2137 O O . TYR B 1 140 ? -14.57 21.094 1.434 1 87.44 140 TYR B O 1
#

pLDDT: mean 97.51, std 2.21, range [85.56, 98.94]

Foldseek 3Di:
DEEEEEALQLLLLCLDPDPNNVVSVVVCVVHVAYEYEPVSVVVSLVVLVVCPVVVVDPPVSSVVSVVVSVVVVVRHHYDYDDPVLQVQLVVVCVVAVLDDSSLSSRLSSQVVVVVPHQAAYDDPPPSSVVVSCVVDPPND/DEEEEEALQLLLLCLDPDPNNVVSVVVCVVHVAYEYEPVSVVVSLVVLVVCPVVVVDPPVSSVVSVVVSVVVVVRHHYQYDDPVLQVQLVVVCVVAVLDDSSLSSRLSSQVVVVVPHQAAYDDPPPSSVVVSCVVDPPND

Secondary structure (DSSP, 8-state):
-EEEEE-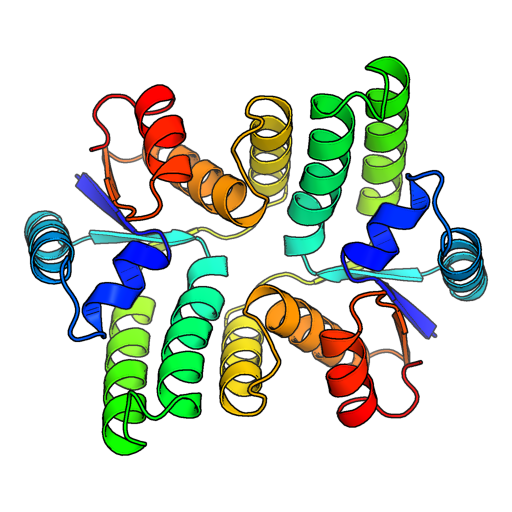HHHHHTTTSSSTTHHHHHHHHHHH--EEEETTHHHHHHHHHHHHHHTTSS-HHHHHHHHHHHHHHHTTSEEEP--HHHHHHHHHHHHH-TT--HHHHHHHHHHHHHHTTSEEEEE---HHHHHHHHHHSTT--/-EEEEE-HHHHHTTTSSSTTHHHHHHHHHHH--EEEETTHHHHHHHHHHHHHHTTSS-HHHHHHHHHHHHHHHTTSEEEP--HHHHHHHHHHHHH-TT--HHHHHHHHHHHHHHTTSEEEEE---HHHHHHHHHHSTT--

Solvent-accessible surface area (backbone atoms only — not comparable to full-atom values): 14452 Å² total; per-residue (Å²): 113,53,29,27,34,37,40,37,66,35,52,39,26,76,60,40,100,50,92,61,23,65,60,48,51,50,49,41,65,71,43,72,32,43,32,32,33,55,66,33,56,25,41,30,37,29,52,52,27,50,32,37,72,68,62,78,29,51,74,67,54,42,52,51,34,50,51,53,48,52,57,52,57,74,69,37,48,66,37,70,87,41,74,69,43,42,51,46,14,29,52,45,24,60,73,31,83,78,52,49,36,70,50,23,44,42,49,33,38,50,55,57,51,45,74,79,32,47,46,34,57,42,60,73,47,67,65,56,42,55,54,47,48,71,75,38,72,78,22,106,112,52,30,28,33,36,39,37,66,35,52,40,26,74,61,41,100,49,92,61,23,65,60,46,51,51,48,40,65,72,43,73,32,43,32,32,34,56,67,33,57,25,41,31,37,28,53,53,26,50,34,37,73,68,63,75,30,52,73,67,55,40,51,51,34,50,51,52,46,52,56,52,55,73,68,37,49,67,38,69,89,41,73,68,43,42,52,47,14,30,53,45,24,59,74,32,82,79,50,48,37,71,51,21,43,43,50,32,38,51,55,58,51,45,74,81,31,46,45,34,57,42,62,73,46,65,64,56,43,55,55,46,48,70,75,38,73,76,23,105

Sequence (280 aa):
MTVAYLDSSAFAKLYLDEPGREAVEALVGETGRVAACAIAYAEVRGVLARYLHQGRLTEEEYEGANEAFEADWGTTNVVDLTPALLRLAGDLLRAHAELRAMDALHLAAALEVRMTEELRFLTFNLDLGQVAQALMPGAYMTVAYLDSSAFAKLYLDEPGREAVEALVGETGRVAACAIAYAEVRGVLARYLHQGRLTEEEYEGANEAFEADWGTTNVVDLTPALLRLAGDLLRAHAELRAMDALHLAAALEVRMTEELRFLTFNLDLGQVAQALMPGAY

Nearest PDB structures (foldseek):
  2fe1-assembly1_A-2  TM=8.374E-01  e=3.387E-08  Pyrobaculum aerophilum str. IM2
  4xgq-assembly2_G  TM=7.381E-01  e=4.126E-04  Mycobacterium tuberculosis H37Rv
  4xgr-assembly1_A  TM=7.286E-01  e=3.443E-04  Mycobacterium tuberculosis H37Rv
  7vwo-assembly3_I  TM=7.098E-01  e=5.860E-03  Mycobacterium tuberculosis H37Rv
  1e5x-assembly1_A  TM=3.769E-01  e=1.698E+00  Arabidopsis thaliana